Protein AF-A0A9D6WSG0-F1 (afdb_monomer_lite)

Secondary structure (DSSP, 8-state):
----PPPHHHHHHHHHHTSPTT-EEEHHHHHHHH-SSHHHHHHHHHHHHHHEET----TT---SEEEEEEEEEEEETTEEEEEEEEES---HHHHHHHHHHHHHHHHHHHHHHHHH-HHHIIIIIHHHHHHTTTTHHHHHHHHHHHTTT--HHHHHHHHHHHHTTPPPPPPPPEEEEESS-HHHHHHHHHHHHHHTT--TTSHHHHHHHHHHHHH-HHHH-GGGEEEEEHHHHHHHHHHHHHHH--

pLDDT: mean 76.18, std 12.01, range [30.48, 94.31]

Foldseek 3Di:
DDDDDDFLLVQLVVVLVPDAAFDKDFLVNSCVRRNPDPVSSVRNVVSLPLLAFQDQPDPVDDQRIWTFRWFWDDQDVVDTDTGGHTARDDHLVLLLCLLVCPVVLVVLLVVVCVVPNNVCCVVCVVVLLVVLCVLQVVLLVVSCVSVVQFARSLVSSQVVCVVVVHDRDDTDGKDWAASRDLSSQLSVLLSVLVVVVHDPPDPVSVVSSSVSLVPDCSNHHSSRIHIHDPVVSVSSSVSSNVSSVD

Sequence (246 aa):
MLSKSTPVSQKVREFLKQKPPMTVVKLDDLYRIVATSERERHAARAALYHQAAGNPVSERNNPSVYYAIRLTLKYSDNKAEDIYLSLPGIPRDRILQDIALTGTVDNIITQLKQKYGAEVIEYWGNVAQYRTVDQARKGMNVAKNRDRGICQLCNVTNGLRKNDGLHRIKPNPVQASHIVSRRATFWTVLDLVEKAGHSIFLNEGVILIKQKLKDDPFHSDEQFIITLCSEHNSLLIQSLRESAAL

Structure (mmCIF, N/CA/C/O backbone):
data_AF-A0A9D6WSG0-F1
#
_entry.id   AF-A0A9D6WSG0-F1
#
loop_
_atom_site.group_PDB
_atom_site.id
_atom_site.type_symbol
_atom_site.label_atom_id
_atom_site.label_alt_id
_atom_site.label_comp_id
_atom_site.label_asym_id
_atom_site.label_entity_id
_atom_site.label_seq_id
_atom_site.pdbx_PDB_ins_code
_atom_site.Cartn_x
_atom_site.Cartn_y
_atom_site.Cartn_z
_atom_site.occupancy
_atom_site.B_iso_or_equiv
_atom_site.auth_seq_id
_atom_site.auth_comp_id
_atom_site.auth_asym_id
_atom_site.auth_atom_id
_atom_site.pdbx_PDB_model_num
ATOM 1 N N . MET A 1 1 ? 18.783 -6.101 -42.843 1.00 34.16 1 MET A N 1
ATOM 2 C CA . MET A 1 1 ? 19.003 -5.725 -41.429 1.00 34.16 1 MET A CA 1
ATOM 3 C C . MET A 1 1 ? 17.809 -6.218 -40.627 1.00 34.16 1 MET A C 1
ATOM 5 O O . MET A 1 1 ? 16.700 -5.784 -40.903 1.00 34.16 1 MET A O 1
ATOM 9 N N . LEU A 1 2 ? 18.012 -7.193 -39.739 1.00 30.48 2 LEU A N 1
ATOM 10 C CA . LEU A 1 2 ? 16.946 -7.793 -38.926 1.00 30.48 2 LEU A CA 1
ATOM 11 C C . LEU A 1 2 ? 16.364 -6.736 -37.977 1.00 30.48 2 LEU A C 1
ATOM 13 O O . LEU A 1 2 ? 17.123 -6.083 -37.256 1.00 30.48 2 LEU A O 1
ATOM 17 N N . SER A 1 3 ? 15.040 -6.552 -37.992 1.00 38.72 3 SER A N 1
ATOM 18 C CA . SER A 1 3 ? 14.359 -5.682 -37.034 1.00 38.72 3 SER A CA 1
ATOM 19 C C . SER A 1 3 ? 14.650 -6.202 -35.626 1.00 38.72 3 SER A C 1
ATOM 21 O O . SER A 1 3 ? 14.415 -7.369 -35.308 1.00 38.72 3 SER A O 1
ATOM 23 N N . LYS A 1 4 ? 15.249 -5.363 -34.776 1.00 50.69 4 LYS A N 1
ATOM 24 C CA . LYS A 1 4 ? 15.448 -5.719 -33.371 1.00 50.69 4 LYS A CA 1
ATOM 25 C C . LYS A 1 4 ? 14.065 -5.803 -32.740 1.00 50.69 4 LYS A C 1
ATOM 27 O O . LYS A 1 4 ? 13.430 -4.777 -32.520 1.00 50.69 4 LYS A O 1
ATOM 32 N N . SER A 1 5 ? 13.596 -7.021 -32.489 1.00 72.12 5 SER A N 1
ATOM 33 C CA . SER A 1 5 ? 12.373 -7.260 -31.731 1.00 72.12 5 SER A CA 1
ATOM 34 C C . SER A 1 5 ? 12.435 -6.474 -30.421 1.00 72.12 5 SER A C 1
ATOM 36 O O . SER A 1 5 ? 13.423 -6.591 -29.691 1.00 72.12 5 SER A O 1
ATOM 38 N N . THR A 1 6 ? 11.401 -5.684 -30.129 1.00 76.31 6 THR A N 1
ATOM 39 C CA . THR A 1 6 ? 11.283 -4.896 -28.896 1.00 76.31 6 THR A CA 1
ATOM 40 C C . THR A 1 6 ? 11.637 -5.752 -27.670 1.00 76.31 6 THR A C 1
ATOM 42 O O . THR A 1 6 ? 11.075 -6.844 -27.529 1.00 76.31 6 THR A O 1
ATOM 45 N N . PRO A 1 7 ? 12.549 -5.309 -26.782 1.00 85.44 7 PRO A N 1
ATOM 46 C CA . PRO A 1 7 ? 12.919 -6.069 -25.590 1.00 85.44 7 PRO A CA 1
ATOM 47 C C . PRO A 1 7 ? 11.699 -6.403 -24.725 1.00 85.44 7 PRO A C 1
ATOM 49 O O . PRO A 1 7 ? 10.814 -5.566 -24.550 1.00 85.44 7 PRO A O 1
ATOM 52 N N . VAL A 1 8 ? 11.671 -7.599 -24.123 1.00 81.94 8 VAL A N 1
ATOM 53 C CA . VAL A 1 8 ? 10.565 -8.031 -23.242 1.00 81.94 8 VAL A CA 1
ATOM 54 C C . VAL A 1 8 ? 10.299 -7.003 -22.138 1.00 81.94 8 VAL A C 1
ATOM 56 O O . VAL A 1 8 ? 9.148 -6.680 -21.873 1.00 81.94 8 VAL A O 1
ATOM 59 N N . SER A 1 9 ? 11.346 -6.412 -21.557 1.00 75.81 9 SER A N 1
ATOM 60 C CA . SER A 1 9 ? 11.218 -5.367 -20.535 1.00 75.81 9 SER A CA 1
ATOM 61 C C . SER A 1 9 ? 10.477 -4.118 -21.014 1.00 75.81 9 SER A C 1
ATOM 63 O O . SER A 1 9 ? 9.679 -3.556 -20.265 1.00 75.81 9 SER A O 1
ATOM 65 N N . GLN A 1 10 ? 10.699 -3.707 -22.263 1.00 79.88 10 GLN A N 1
ATOM 66 C CA . GLN A 1 10 ? 9.992 -2.587 -22.870 1.00 79.88 10 GLN A CA 1
ATOM 67 C C . GLN A 1 10 ? 8.525 -2.947 -23.136 1.00 79.88 10 GLN A C 1
ATOM 69 O O . GLN A 1 10 ? 7.649 -2.156 -22.797 1.00 79.88 10 GLN A O 1
ATOM 74 N N . LYS A 1 11 ? 8.242 -4.166 -23.617 1.00 82.94 11 LYS A N 1
ATOM 75 C CA . LYS A 1 11 ? 6.861 -4.650 -23.795 1.00 82.94 11 LYS A CA 1
ATOM 76 C C . LYS A 1 11 ? 6.087 -4.685 -22.471 1.00 82.94 11 LYS A C 1
ATOM 78 O O . LYS A 1 11 ? 4.945 -4.241 -22.420 1.00 82.94 11 LYS A O 1
ATOM 83 N N . VAL A 1 12 ? 6.711 -5.168 -21.387 1.00 79.12 12 VAL A N 1
ATOM 84 C CA . VAL A 1 12 ? 6.110 -5.154 -20.038 1.00 79.12 12 VAL A CA 1
ATOM 85 C C . VAL A 1 12 ? 5.794 -3.722 -19.607 1.00 79.12 12 VAL A C 1
ATOM 87 O O . VAL A 1 12 ? 4.696 -3.451 -19.131 1.00 79.12 12 VAL A O 1
ATOM 90 N N . ARG A 1 13 ? 6.730 -2.789 -19.802 1.00 76.06 13 ARG A N 1
ATOM 91 C CA . ARG A 1 13 ? 6.540 -1.378 -19.444 1.00 76.06 13 ARG A CA 1
ATOM 92 C C . ARG A 1 13 ? 5.397 -0.729 -20.225 1.00 76.06 13 ARG A C 1
ATOM 94 O O . ARG A 1 13 ? 4.570 -0.047 -19.631 1.00 76.06 13 ARG A O 1
ATOM 101 N N . GLU A 1 14 ? 5.351 -0.926 -21.538 1.00 82.31 14 GLU A N 1
ATOM 102 C CA . GLU A 1 14 ? 4.294 -0.392 -22.405 1.00 82.31 14 GLU A CA 1
ATOM 103 C C . GLU A 1 14 ? 2.923 -0.952 -22.020 1.00 82.31 14 GLU A C 1
ATOM 105 O O . GLU A 1 14 ? 1.966 -0.190 -21.891 1.00 82.31 14 GLU A O 1
ATOM 110 N N . PHE A 1 15 ? 2.847 -2.253 -21.734 1.00 82.88 15 PHE A N 1
ATOM 111 C CA . PHE A 1 15 ? 1.633 -2.890 -21.236 1.00 82.88 15 PHE A CA 1
ATOM 112 C C . PHE A 1 15 ? 1.143 -2.258 -19.925 1.00 82.88 15 PHE A C 1
ATOM 114 O O . PHE A 1 15 ? -0.032 -1.909 -19.817 1.00 82.88 15 PHE A O 1
ATOM 121 N N . LEU A 1 16 ? 2.030 -2.055 -18.944 1.00 76.69 16 LEU A N 1
ATOM 122 C CA . LEU A 1 16 ? 1.665 -1.433 -17.666 1.00 76.69 16 LEU A CA 1
ATOM 123 C C . LEU A 1 16 ? 1.245 0.038 -17.831 1.00 76.69 16 LEU A C 1
ATOM 125 O O . LEU A 1 16 ? 0.343 0.495 -17.131 1.00 76.69 16 LEU A O 1
ATOM 129 N N . LYS A 1 17 ? 1.843 0.779 -18.775 1.00 77.19 17 LYS A N 1
ATOM 130 C CA . LYS A 1 17 ? 1.480 2.179 -19.082 1.00 77.19 17 LYS A CA 1
ATOM 131 C C . LYS A 1 17 ? 0.072 2.342 -19.631 1.00 77.19 17 LYS A C 1
ATOM 133 O O . LYS A 1 17 ? -0.538 3.383 -19.411 1.00 77.19 17 LYS A O 1
ATOM 138 N N . GLN A 1 18 ? -0.435 1.330 -20.325 1.00 79.94 18 GLN A N 1
ATOM 139 C CA . GLN A 1 18 ? -1.788 1.334 -20.878 1.00 79.94 18 GLN A CA 1
ATOM 140 C C . GLN A 1 18 ? -2.858 0.962 -19.846 1.00 79.94 18 GLN A C 1
ATOM 142 O O . GLN A 1 18 ? -4.047 1.137 -20.109 1.00 79.94 18 GLN A O 1
ATOM 147 N N . LYS A 1 19 ? -2.471 0.421 -18.685 1.00 75.25 19 LYS A N 1
ATOM 148 C CA . LYS A 1 19 ? -3.429 0.049 -17.645 1.00 75.25 19 LYS A CA 1
ATOM 149 C C . LYS A 1 19 ? -3.804 1.262 -16.791 1.00 75.25 19 LYS A C 1
ATOM 151 O O . LYS A 1 19 ? -2.918 2.036 -16.417 1.00 75.25 19 LYS A O 1
ATOM 156 N N . PRO A 1 20 ? -5.092 1.408 -16.429 1.00 71.44 20 PRO A N 1
ATOM 157 C CA . PRO A 1 20 ? -5.492 2.373 -15.417 1.00 71.44 20 PRO A CA 1
ATOM 158 C C . PRO A 1 20 ? -4.715 2.152 -14.108 1.00 71.44 20 PRO A C 1
ATOM 160 O O . PRO A 1 20 ? -4.376 1.004 -13.784 1.00 71.44 20 PRO A O 1
ATOM 163 N N . PRO A 1 21 ? -4.451 3.208 -13.323 1.00 68.75 21 PRO A N 1
ATOM 164 C CA . PRO A 1 21 ? -3.857 3.061 -12.000 1.00 68.75 21 PRO A CA 1
ATOM 165 C C . PRO A 1 21 ? -4.638 2.074 -11.119 1.00 68.75 21 PRO A C 1
ATOM 167 O O . PRO A 1 21 ? -5.857 1.956 -11.232 1.00 68.75 21 PRO A O 1
ATOM 170 N N . MET A 1 22 ? -3.936 1.351 -10.238 1.00 66.00 22 MET A N 1
ATOM 171 C CA . MET A 1 22 ? -4.524 0.348 -9.327 1.00 66.00 22 MET A CA 1
ATOM 172 C C . MET A 1 22 ? -5.191 -0.851 -10.028 1.00 66.00 22 MET A C 1
ATOM 174 O O . MET A 1 22 ? -5.893 -1.631 -9.384 1.00 66.00 22 MET A O 1
ATOM 178 N N . THR A 1 23 ? -4.958 -1.040 -11.331 1.00 69.12 23 THR A N 1
ATOM 179 C CA . THR A 1 23 ? -5.439 -2.224 -12.051 1.00 69.12 23 THR A CA 1
ATOM 180 C C . THR A 1 23 ? -4.685 -3.472 -11.604 1.00 69.12 23 THR A C 1
ATOM 182 O O . THR A 1 23 ? -3.454 -3.481 -11.502 1.00 69.12 23 THR A O 1
ATOM 185 N N . VAL A 1 24 ? -5.444 -4.544 -11.381 1.00 67.56 24 VAL A N 1
ATOM 186 C CA . VAL A 1 24 ? -4.915 -5.890 -11.159 1.00 67.56 24 VAL A CA 1
ATOM 187 C C . VAL A 1 24 ? -4.293 -6.396 -12.455 1.00 67.56 24 VAL A C 1
ATOM 189 O O . VAL A 1 24 ? -4.967 -6.457 -13.482 1.00 67.56 24 VAL A O 1
ATOM 192 N N . VAL A 1 25 ? -3.037 -6.813 -12.411 1.00 70.38 25 VAL A N 1
ATOM 193 C CA . VAL A 1 25 ? -2.340 -7.470 -13.516 1.00 70.38 25 VAL A CA 1
ATOM 194 C C . VAL A 1 25 ? -1.974 -8.886 -13.089 1.00 70.38 25 VAL A C 1
ATOM 196 O O . VAL A 1 25 ? -1.164 -9.091 -12.184 1.00 70.38 25 VAL A O 1
ATOM 199 N N . LYS A 1 26 ? -2.541 -9.901 -13.743 1.00 72.94 26 LYS A N 1
ATOM 200 C CA . LYS A 1 26 ? -2.106 -11.286 -13.524 1.00 72.94 26 LYS A CA 1
ATOM 201 C C . LYS A 1 26 ? -0.885 -11.585 -14.389 1.00 72.94 26 LYS A C 1
ATOM 203 O O . LYS A 1 26 ? -0.753 -11.044 -15.488 1.00 72.94 26 LYS A O 1
ATOM 208 N N . LEU A 1 27 ? -0.006 -12.480 -13.930 1.00 72.88 27 LEU A N 1
ATOM 209 C CA . LEU A 1 27 ? 1.115 -12.939 -14.769 1.00 72.88 27 LEU A CA 1
ATOM 210 C C . LEU A 1 27 ? 0.630 -13.550 -16.076 1.00 72.88 27 LEU A C 1
ATOM 212 O O . LEU A 1 27 ? 1.259 -13.337 -17.105 1.00 72.88 27 LEU A O 1
ATOM 216 N N . ASP A 1 28 ? -0.505 -14.244 -16.049 1.00 75.69 28 ASP A N 1
ATOM 217 C CA . ASP A 1 28 ? -1.100 -14.822 -17.251 1.00 75.69 28 ASP A CA 1
ATOM 218 C C . ASP A 1 28 ? -1.487 -13.750 -18.276 1.00 75.69 28 ASP A C 1
ATOM 220 O O . ASP A 1 28 ? -1.272 -13.947 -19.472 1.00 75.69 28 ASP A O 1
ATOM 224 N N . ASP A 1 29 ? -1.992 -12.595 -17.826 1.00 77.88 29 ASP A N 1
ATOM 225 C CA . ASP A 1 29 ? -2.318 -11.469 -18.710 1.00 77.88 29 ASP A CA 1
ATOM 226 C C . ASP A 1 29 ? -1.050 -10.910 -19.360 1.00 77.88 29 ASP A C 1
ATOM 228 O O . ASP A 1 29 ? -1.036 -10.614 -20.555 1.00 77.88 29 ASP A O 1
ATOM 232 N N . LEU A 1 30 ? 0.036 -10.819 -18.586 1.00 77.00 30 LEU A N 1
ATOM 233 C CA . LEU A 1 30 ? 1.335 -10.388 -19.085 1.00 77.00 30 LEU A CA 1
ATOM 234 C C . LEU A 1 30 ? 1.896 -11.399 -20.093 1.00 77.00 30 LEU A C 1
ATOM 236 O O . LEU A 1 30 ? 2.276 -11.022 -21.200 1.00 77.00 30 LEU A O 1
ATOM 240 N N . TYR A 1 31 ? 1.922 -12.686 -19.741 1.00 82.94 31 TYR A N 1
ATOM 241 C CA . TYR A 1 31 ? 2.476 -13.751 -20.575 1.00 82.94 31 TYR A CA 1
ATOM 242 C C . TYR A 1 31 ? 1.770 -13.856 -21.922 1.00 82.94 31 TYR A C 1
ATOM 244 O O . TYR A 1 31 ? 2.452 -13.998 -22.932 1.00 82.94 31 TYR A O 1
ATOM 252 N N . ARG A 1 32 ? 0.442 -13.695 -21.960 1.00 81.88 32 ARG A N 1
ATOM 253 C CA . ARG A 1 32 ? -0.336 -13.670 -23.212 1.00 81.88 32 ARG A CA 1
ATOM 254 C C . ARG A 1 32 ? 0.120 -12.586 -24.192 1.00 81.88 32 ARG A C 1
ATOM 256 O O . ARG A 1 32 ? -0.106 -12.732 -25.386 1.00 81.88 32 ARG A O 1
ATOM 263 N N . ILE A 1 33 ? 0.741 -11.516 -23.700 1.00 75.56 33 ILE A N 1
ATOM 264 C CA . ILE A 1 33 ? 1.105 -10.338 -24.496 1.00 75.56 33 ILE A CA 1
ATOM 265 C C . ILE A 1 33 ? 2.591 -10.333 -24.843 1.00 75.56 33 ILE A C 1
ATOM 267 O O . ILE A 1 33 ? 2.970 -9.974 -25.957 1.00 75.56 33 ILE A O 1
ATOM 271 N N . VAL A 1 34 ? 3.452 -10.705 -23.893 1.00 75.94 34 VAL A N 1
ATOM 272 C CA . VAL A 1 34 ? 4.900 -10.505 -24.040 1.00 75.94 34 VAL A CA 1
ATOM 273 C C . VAL A 1 34 ? 5.696 -11.792 -24.227 1.00 75.94 34 VAL A C 1
ATOM 275 O O . VAL A 1 34 ? 6.880 -11.689 -24.545 1.00 75.94 34 VAL A O 1
ATOM 278 N N . ALA A 1 35 ? 5.093 -12.970 -24.014 1.00 75.94 35 ALA A N 1
ATOM 279 C CA . ALA A 1 35 ? 5.829 -14.226 -23.945 1.00 75.94 35 ALA A CA 1
ATOM 280 C C . ALA A 1 35 ? 5.201 -15.364 -24.762 1.00 75.94 35 ALA A C 1
ATOM 282 O O . ALA A 1 35 ? 4.186 -15.953 -24.398 1.00 75.94 35 ALA A O 1
ATOM 283 N N . THR A 1 36 ? 5.899 -15.744 -25.826 1.00 77.94 36 THR A N 1
ATOM 284 C CA . THR A 1 36 ? 5.607 -16.913 -26.669 1.00 77.94 36 THR A CA 1
ATOM 285 C C . THR A 1 36 ? 6.445 -18.139 -26.291 1.00 77.94 36 THR A C 1
ATOM 287 O O . THR A 1 36 ? 6.175 -19.242 -26.755 1.00 77.94 36 THR A O 1
ATOM 290 N N . SER A 1 37 ? 7.440 -17.965 -25.413 1.00 84.06 37 SER A N 1
ATOM 291 C CA . SER A 1 37 ? 8.342 -19.022 -24.940 1.00 84.06 37 SER A CA 1
ATOM 292 C C . SER A 1 37 ? 8.592 -18.956 -23.429 1.00 84.06 37 SER A C 1
ATOM 294 O O . SER A 1 37 ? 8.442 -17.903 -22.806 1.00 84.06 37 SER A O 1
ATOM 296 N N . GLU A 1 38 ? 9.051 -20.066 -22.843 1.00 83.06 38 GLU A N 1
ATOM 297 C CA . GLU A 1 38 ? 9.460 -20.168 -21.429 1.00 83.06 38 GLU A CA 1
ATOM 298 C C . GLU A 1 38 ? 10.496 -19.090 -21.050 1.00 83.06 38 GLU A C 1
ATOM 300 O O . GLU A 1 38 ? 10.390 -18.410 -20.028 1.00 83.06 38 GLU A O 1
ATOM 305 N N . ARG A 1 39 ? 11.471 -18.856 -21.940 1.00 83.19 39 ARG A N 1
ATOM 306 C CA . ARG A 1 39 ? 12.516 -17.839 -21.766 1.00 83.19 39 ARG A CA 1
ATOM 307 C C . ARG A 1 39 ? 11.934 -16.428 -21.686 1.00 83.19 39 ARG A C 1
ATOM 309 O O . ARG A 1 39 ? 12.360 -15.636 -20.846 1.00 83.19 39 ARG A O 1
ATOM 316 N N . GLU A 1 40 ? 10.964 -16.106 -22.540 1.00 83.38 40 GLU A N 1
ATOM 317 C CA . GLU A 1 40 ? 10.283 -14.810 -22.496 1.00 83.38 40 GLU A CA 1
ATOM 318 C C . GLU A 1 40 ? 9.394 -14.675 -21.258 1.00 83.38 40 GLU A C 1
ATOM 320 O O . GLU A 1 40 ? 9.338 -13.588 -20.694 1.00 83.38 40 GLU A O 1
ATOM 325 N N . ARG A 1 41 ? 8.768 -15.757 -20.770 1.00 82.94 41 ARG A N 1
ATOM 326 C CA . ARG A 1 41 ? 8.010 -15.739 -19.504 1.00 82.94 41 ARG A CA 1
ATOM 327 C C . ARG A 1 41 ? 8.919 -15.398 -18.326 1.00 82.94 41 ARG A C 1
ATOM 329 O O . ARG A 1 41 ? 8.592 -14.518 -17.530 1.00 82.94 41 ARG A O 1
ATOM 336 N N . HIS A 1 42 ? 10.100 -16.012 -18.250 1.00 78.12 42 HIS A N 1
ATOM 337 C CA . HIS A 1 42 ? 11.096 -15.668 -17.233 1.00 78.12 42 HIS A CA 1
ATOM 338 C C . HIS A 1 42 ? 11.566 -14.213 -17.346 1.00 78.12 42 HIS A C 1
ATOM 340 O O . HIS A 1 42 ? 11.642 -13.522 -16.329 1.00 78.12 42 HIS A O 1
ATOM 346 N N . ALA A 1 43 ? 11.832 -13.730 -18.563 1.00 78.06 43 ALA A N 1
ATOM 347 C CA . ALA A 1 43 ? 12.236 -12.346 -18.802 1.00 78.06 43 ALA A CA 1
ATOM 348 C C . ALA A 1 43 ? 11.122 -11.339 -18.469 1.00 78.06 43 ALA A C 1
ATOM 350 O O . ALA A 1 43 ? 11.400 -10.289 -17.897 1.00 78.06 43 ALA A O 1
ATOM 351 N N . ALA A 1 44 ? 9.865 -11.663 -18.776 1.00 78.12 44 ALA A N 1
ATOM 352 C CA . ALA A 1 44 ? 8.691 -10.851 -18.471 1.00 78.12 44 ALA A CA 1
ATOM 353 C C . ALA A 1 44 ? 8.483 -10.727 -16.969 1.00 78.12 44 ALA A C 1
ATOM 355 O O . ALA A 1 44 ? 8.291 -9.632 -16.450 1.00 78.12 44 ALA A O 1
ATOM 356 N N . ARG A 1 45 ? 8.608 -11.850 -16.265 1.00 75.94 45 ARG A N 1
ATOM 357 C CA . ARG A 1 45 ? 8.555 -11.906 -14.812 1.00 75.94 45 ARG A CA 1
ATOM 358 C C . ARG A 1 45 ? 9.691 -11.096 -14.183 1.00 75.94 45 ARG A C 1
ATOM 360 O O . ARG A 1 45 ? 9.434 -10.271 -13.316 1.00 75.94 45 ARG A O 1
ATOM 367 N N . ALA A 1 46 ? 10.930 -11.267 -14.646 1.00 72.25 46 ALA A N 1
ATOM 368 C CA . ALA A 1 46 ? 12.069 -10.478 -14.173 1.00 72.25 46 ALA A CA 1
ATOM 369 C C . ALA A 1 46 ? 11.884 -8.974 -14.445 1.00 72.25 46 ALA A C 1
ATOM 371 O O . ALA A 1 46 ? 12.156 -8.151 -13.576 1.00 72.25 46 ALA A O 1
ATOM 372 N N . ALA A 1 47 ? 11.376 -8.608 -15.624 1.00 74.31 47 ALA A N 1
ATOM 373 C CA . ALA A 1 47 ? 11.065 -7.226 -15.965 1.00 74.31 47 ALA A CA 1
ATOM 374 C C . ALA A 1 47 ? 9.961 -6.647 -15.075 1.00 74.31 47 ALA A C 1
ATOM 376 O O . ALA A 1 47 ? 10.116 -5.537 -14.578 1.00 74.31 47 ALA A O 1
ATOM 377 N N . LEU A 1 48 ? 8.888 -7.402 -14.826 1.00 72.25 48 LEU A N 1
ATOM 378 C CA . LEU A 1 48 ? 7.825 -7.016 -13.903 1.00 72.25 48 LEU A CA 1
ATOM 379 C C . LEU A 1 48 ? 8.391 -6.793 -12.497 1.00 72.25 48 LEU A C 1
ATOM 381 O O . LEU A 1 48 ? 8.135 -5.755 -11.906 1.00 72.25 48 LEU A O 1
ATOM 385 N N . TYR A 1 49 ? 9.240 -7.695 -12.001 1.00 67.38 49 TYR A N 1
ATOM 386 C CA . TYR A 1 49 ? 9.911 -7.539 -10.708 1.00 67.38 49 TYR A CA 1
ATOM 387 C C . TYR A 1 49 ? 10.853 -6.331 -10.647 1.00 67.38 49 TYR A C 1
ATOM 389 O O . TYR A 1 49 ? 10.932 -5.672 -9.616 1.00 67.38 49 TYR A O 1
ATOM 397 N N . HIS A 1 50 ? 11.546 -6.005 -11.738 1.00 64.81 50 HIS A N 1
ATOM 398 C CA . HIS A 1 50 ? 12.374 -4.800 -11.815 1.00 64.81 50 HIS A CA 1
ATOM 399 C C . HIS A 1 50 ? 11.554 -3.508 -11.849 1.00 64.81 50 HIS A C 1
ATOM 401 O O . HIS A 1 50 ? 11.995 -2.493 -11.317 1.00 64.81 50 HIS A O 1
ATOM 407 N N . GLN A 1 51 ? 10.396 -3.528 -12.510 1.00 63.31 51 GLN A N 1
ATOM 408 C CA . GLN A 1 51 ? 9.501 -2.375 -12.613 1.00 63.31 51 GLN A CA 1
ATOM 409 C C . GLN A 1 51 ? 8.622 -2.203 -11.369 1.00 63.31 51 GLN A C 1
ATOM 411 O O . GLN A 1 51 ? 8.092 -1.113 -11.164 1.00 63.31 51 GLN A O 1
ATOM 416 N N . ALA A 1 52 ? 8.475 -3.258 -10.561 1.00 59.62 52 ALA A N 1
ATOM 417 C CA . ALA A 1 52 ? 7.557 -3.312 -9.442 1.00 59.62 52 ALA A CA 1
ATOM 418 C C . ALA A 1 52 ? 8.289 -3.415 -8.093 1.00 59.62 52 ALA A C 1
ATOM 420 O O . ALA A 1 52 ? 8.698 -4.497 -7.669 1.00 59.62 52 ALA A O 1
ATOM 421 N N . ALA A 1 53 ? 8.475 -2.283 -7.409 1.00 58.22 53 ALA A N 1
ATOM 422 C CA . ALA A 1 53 ? 9.220 -2.263 -6.146 1.00 58.22 53 ALA A CA 1
ATOM 423 C C . ALA A 1 53 ? 8.443 -2.985 -5.022 1.00 58.22 53 ALA A C 1
ATOM 425 O O . ALA A 1 53 ? 7.217 -2.889 -4.968 1.00 58.22 53 ALA A O 1
ATOM 426 N N . GLY A 1 54 ? 9.151 -3.684 -4.121 1.00 52.31 54 GLY A N 1
ATOM 427 C CA . GLY A 1 54 ? 8.567 -4.321 -2.926 1.00 52.31 54 GLY A CA 1
ATOM 428 C C . GLY A 1 54 ? 8.353 -5.841 -2.973 1.00 52.31 54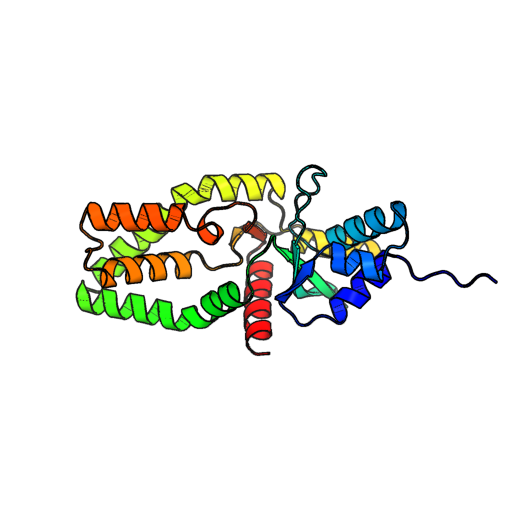 GLY A C 1
ATOM 429 O O . GLY A 1 54 ? 7.967 -6.415 -1.958 1.00 52.31 54 GLY A O 1
ATOM 430 N N . ASN A 1 55 ? 8.643 -6.522 -4.087 1.00 52.34 55 ASN A N 1
ATOM 431 C CA . ASN A 1 55 ? 8.557 -7.986 -4.126 1.00 52.34 55 ASN A CA 1
ATOM 432 C C . ASN A 1 55 ? 9.802 -8.666 -3.527 1.00 52.34 55 ASN A C 1
ATOM 434 O O . ASN A 1 55 ? 10.925 -8.324 -3.912 1.00 52.34 55 ASN A O 1
ATOM 438 N N . PRO A 1 56 ? 9.643 -9.693 -2.666 1.00 43.53 56 PRO A N 1
ATOM 439 C CA . PRO A 1 56 ? 10.737 -10.604 -2.369 1.00 43.53 56 PRO A CA 1
ATOM 440 C C . PRO A 1 56 ? 11.145 -11.319 -3.658 1.00 43.53 56 PRO A C 1
ATOM 442 O O . PRO A 1 56 ? 10.361 -12.049 -4.255 1.00 43.53 56 PRO A O 1
ATOM 445 N N . VAL A 1 57 ? 12.399 -11.143 -4.065 1.00 38.84 57 VAL A N 1
ATOM 446 C CA . VAL A 1 57 ? 13.019 -11.836 -5.206 1.00 38.84 57 VAL A CA 1
ATOM 447 C C . VAL A 1 57 ? 13.346 -13.295 -4.841 1.00 38.84 57 VAL A C 1
ATOM 449 O O . VAL A 1 57 ? 14.445 -13.776 -5.101 1.00 38.84 57 VAL A O 1
ATOM 452 N N . SER A 1 58 ? 12.439 -14.007 -4.164 1.00 41.09 58 SER A N 1
ATOM 453 C CA . SER A 1 58 ? 12.599 -15.444 -3.946 1.00 41.09 58 SER A CA 1
ATOM 454 C C . SER A 1 58 ? 11.741 -16.194 -4.960 1.00 41.09 58 SER A C 1
ATOM 456 O O . SER A 1 58 ? 10.529 -16.026 -5.018 1.00 41.09 58 SER A O 1
ATOM 458 N N . GLU A 1 59 ? 12.370 -17.065 -5.752 1.00 40.88 59 GLU A N 1
ATOM 459 C CA . GLU A 1 59 ? 11.698 -17.943 -6.729 1.00 40.88 59 GLU A CA 1
ATOM 460 C C . GLU A 1 59 ? 10.613 -18.842 -6.105 1.00 40.88 59 GLU A C 1
ATOM 462 O O . GLU A 1 59 ? 9.824 -19.457 -6.823 1.00 40.88 59 GLU A O 1
ATOM 467 N N . ARG A 1 60 ? 10.575 -18.926 -4.768 1.00 43.38 60 ARG A N 1
ATOM 468 C CA . ARG A 1 60 ? 9.630 -19.737 -3.995 1.00 43.38 60 ARG A CA 1
ATOM 469 C C . ARG A 1 60 ? 8.280 -19.054 -3.776 1.00 43.38 60 ARG A C 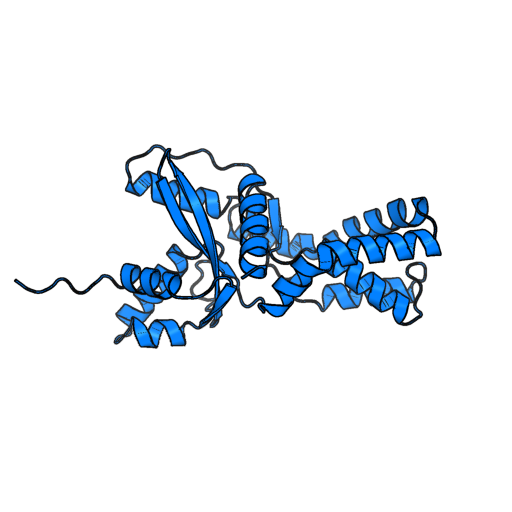1
ATOM 471 O O . ARG A 1 60 ? 7.285 -19.761 -3.688 1.00 43.38 60 ARG A O 1
ATOM 478 N N . ASN A 1 61 ? 8.227 -17.720 -3.740 1.00 48.84 61 ASN A N 1
ATOM 479 C CA . ASN A 1 61 ? 6.968 -16.977 -3.705 1.00 48.84 61 ASN A CA 1
ATOM 480 C C . ASN A 1 61 ? 6.678 -16.449 -5.111 1.00 48.84 61 ASN A C 1
ATOM 482 O O . ASN A 1 61 ? 7.170 -15.398 -5.508 1.00 48.84 61 ASN A O 1
ATOM 486 N N . ASN A 1 62 ? 5.888 -17.213 -5.868 1.00 55.97 62 ASN A N 1
ATOM 487 C CA . ASN A 1 62 ? 5.382 -16.834 -7.186 1.00 55.97 62 ASN A CA 1
ATOM 488 C C . ASN A 1 62 ? 3.939 -16.327 -7.039 1.00 55.97 62 ASN A C 1
ATOM 490 O O . ASN A 1 62 ? 3.012 -17.107 -7.273 1.00 55.97 62 ASN A O 1
ATOM 494 N N . PRO A 1 63 ? 3.703 -15.069 -6.616 1.00 54.97 63 PRO A N 1
ATOM 495 C CA . PRO A 1 63 ? 2.346 -14.552 -6.601 1.00 54.97 63 PRO A CA 1
ATOM 496 C C . PRO A 1 63 ? 1.804 -14.590 -8.033 1.00 54.97 63 PRO A C 1
ATOM 498 O O . PRO A 1 63 ? 2.494 -14.226 -8.975 1.00 54.97 63 PRO A O 1
ATOM 501 N N . SER A 1 64 ? 0.579 -15.071 -8.226 1.00 54.41 64 SER A N 1
ATOM 502 C CA . SER A 1 64 ? -0.068 -15.099 -9.547 1.00 54.41 64 SER A CA 1
ATOM 503 C C . SER A 1 64 ? -0.646 -13.735 -9.946 1.00 54.41 64 SER A C 1
ATOM 505 O O . SER A 1 64 ? -1.044 -13.530 -11.097 1.00 54.41 64 SER A O 1
ATOM 507 N N . VAL A 1 65 ? -0.676 -12.792 -8.997 1.00 52.66 65 VAL A N 1
ATOM 508 C CA . VAL A 1 65 ? -1.355 -11.501 -9.093 1.00 52.66 65 VAL A CA 1
ATOM 509 C C . VAL A 1 65 ? -0.418 -10.375 -8.659 1.00 52.66 65 VAL A C 1
ATOM 511 O O . VAL A 1 65 ? 0.165 -10.429 -7.579 1.00 52.66 65 VAL A O 1
ATOM 514 N N . TYR A 1 66 ? -0.322 -9.340 -9.490 1.00 57.31 66 TYR A N 1
ATOM 515 C CA . TYR A 1 66 ? 0.492 -8.149 -9.275 1.00 57.31 66 TYR A CA 1
ATOM 516 C C . TYR A 1 66 ? -0.391 -6.931 -9.478 1.00 57.31 66 TYR A C 1
ATOM 518 O O . TYR A 1 66 ? -1.096 -6.824 -10.474 1.00 57.31 66 TYR A O 1
ATOM 526 N N . TYR A 1 67 ? -0.365 -5.988 -8.553 1.00 57.75 67 TYR A N 1
ATOM 527 C CA . TYR A 1 67 ? -1.012 -4.697 -8.766 1.00 57.75 67 TYR A CA 1
ATOM 528 C C . TYR A 1 67 ? 0.040 -3.687 -9.157 1.00 57.75 67 TYR A C 1
ATOM 530 O O . TYR A 1 67 ? 1.181 -3.802 -8.733 1.00 57.75 67 TYR A O 1
ATOM 538 N N . ALA A 1 68 ? -0.331 -2.722 -9.984 1.00 57.69 68 ALA A N 1
ATOM 539 C CA . ALA A 1 68 ? 0.579 -1.700 -10.457 1.00 57.69 68 ALA A CA 1
ATOM 540 C C . ALA A 1 68 ? 0.026 -0.345 -9.993 1.00 57.69 68 ALA A C 1
ATOM 542 O O . ALA A 1 68 ? -0.717 0.319 -10.716 1.00 57.69 68 ALA A O 1
ATOM 543 N N . ILE A 1 69 ? 0.329 0.062 -8.751 1.00 64.44 69 ILE A N 1
ATOM 544 C CA . ILE A 1 69 ? 0.123 1.471 -8.382 1.00 64.44 69 ILE A CA 1
ATOM 545 C C . ILE A 1 69 ? 1.165 2.244 -9.173 1.00 64.44 69 ILE A C 1
ATOM 547 O O . ILE A 1 69 ? 2.358 2.109 -8.903 1.00 64.44 69 ILE A O 1
ATOM 551 N N . ARG A 1 70 ? 0.715 2.988 -10.183 1.00 74.06 70 ARG A N 1
ATOM 552 C CA . ARG A 1 70 ? 1.581 3.866 -10.960 1.00 74.06 70 AR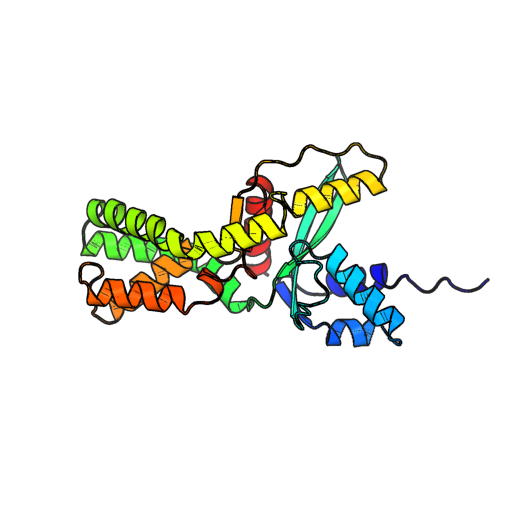G A CA 1
ATOM 553 C C . ARG A 1 70 ? 1.992 5.028 -10.068 1.00 74.06 70 ARG A C 1
ATOM 555 O O . ARG A 1 70 ? 1.127 5.727 -9.549 1.00 74.06 70 ARG A O 1
ATOM 562 N N . LEU A 1 71 ? 3.292 5.224 -9.900 1.00 76.44 71 LEU A N 1
ATOM 563 C CA . LEU A 1 71 ? 3.845 6.404 -9.244 1.00 76.44 71 LEU A CA 1
ATOM 564 C C . LEU A 1 71 ? 4.840 7.063 -10.177 1.00 76.44 71 LEU A C 1
ATOM 566 O O . LEU A 1 71 ? 5.612 6.390 -10.856 1.00 76.44 71 LEU A O 1
ATOM 570 N N . THR A 1 72 ? 4.864 8.385 -10.153 1.00 82.25 72 THR A N 1
ATOM 571 C CA . THR A 1 72 ? 5.866 9.158 -10.877 1.00 82.25 72 THR A CA 1
ATOM 572 C C . THR A 1 72 ? 7.029 9.442 -9.937 1.00 82.25 72 THR A C 1
ATOM 574 O O . THR A 1 72 ? 6.914 10.257 -9.021 1.00 82.25 72 THR A O 1
ATOM 577 N N . LEU A 1 73 ? 8.161 8.771 -10.149 1.00 83.00 73 LEU A N 1
ATOM 578 C CA . LEU A 1 73 ? 9.358 8.932 -9.329 1.00 83.00 73 LEU A CA 1
ATOM 579 C C . LEU A 1 73 ? 10.328 9.911 -9.990 1.00 83.00 73 LEU A C 1
ATOM 581 O O . LEU A 1 73 ? 10.898 9.624 -11.044 1.00 83.00 73 LEU A O 1
ATOM 585 N N . LYS A 1 74 ? 10.555 11.063 -9.355 1.00 85.31 74 LYS A N 1
ATOM 586 C CA . LYS A 1 74 ? 11.623 11.990 -9.755 1.00 85.31 74 LYS A CA 1
ATOM 587 C C . LYS A 1 74 ? 12.972 11.437 -9.297 1.00 85.31 74 LYS A C 1
ATOM 589 O O . LYS A 1 74 ? 13.130 11.099 -8.127 1.00 85.31 74 LYS A O 1
ATOM 594 N N . TYR A 1 75 ? 13.942 11.340 -10.205 1.00 84.38 75 TYR A N 1
ATOM 595 C CA . TYR A 1 75 ? 15.262 10.769 -9.894 1.00 84.38 75 TYR A CA 1
ATOM 596 C C . TYR A 1 75 ? 16.447 11.682 -10.243 1.00 84.38 75 TYR A C 1
ATOM 598 O O . TYR A 1 75 ? 17.565 11.435 -9.774 1.00 84.38 75 TYR A O 1
ATOM 606 N N . SER A 1 76 ? 16.218 12.761 -10.994 1.00 82.94 76 SER A N 1
ATOM 607 C CA . SER A 1 76 ? 17.142 13.889 -11.156 1.00 82.94 76 SER A CA 1
ATOM 608 C C . SER A 1 76 ? 16.374 15.173 -11.457 1.00 82.94 76 SER A C 1
ATOM 610 O O . SER A 1 76 ? 15.176 15.131 -11.750 1.00 82.94 76 SER A O 1
ATOM 612 N N . ASP A 1 77 ? 17.081 16.303 -11.462 1.00 79.94 77 ASP A N 1
ATOM 613 C CA . ASP A 1 77 ? 16.534 17.559 -11.967 1.00 79.94 77 ASP A CA 1
ATOM 614 C C . ASP A 1 77 ? 16.034 17.329 -13.399 1.00 79.94 77 ASP A C 1
ATOM 616 O O . ASP A 1 77 ? 16.756 16.805 -14.252 1.00 79.94 77 ASP A O 1
ATOM 620 N N . ASN A 1 78 ? 14.755 17.630 -13.624 1.00 77.94 78 ASN A N 1
ATOM 621 C CA . ASN A 1 78 ? 14.034 17.456 -14.889 1.00 77.94 78 ASN A CA 1
ATOM 622 C C . ASN A 1 78 ? 13.834 16.013 -15.392 1.00 77.94 78 ASN A C 1
ATOM 624 O O . ASN A 1 78 ? 13.387 15.842 -16.526 1.00 77.94 78 ASN A O 1
ATOM 628 N N . LYS A 1 79 ? 14.096 14.973 -14.584 1.00 83.06 79 LYS A N 1
ATOM 629 C CA . LYS A 1 79 ? 13.785 13.584 -14.969 1.00 83.06 79 LYS A CA 1
ATOM 630 C C . LYS A 1 79 ? 12.884 12.879 -13.964 1.00 83.06 79 LYS A C 1
ATOM 632 O O . LYS A 1 79 ? 13.185 12.778 -12.771 1.00 83.06 79 LYS A O 1
ATOM 637 N N . ALA A 1 80 ? 11.788 12.350 -14.494 1.00 84.81 80 ALA A N 1
ATOM 638 C CA . ALA A 1 80 ? 10.827 11.528 -13.787 1.00 84.81 80 ALA A CA 1
ATOM 639 C C . ALA A 1 80 ? 10.558 10.249 -14.580 1.00 84.81 80 ALA A C 1
ATOM 641 O O . ALA A 1 80 ? 10.560 10.268 -15.811 1.00 84.81 80 ALA A O 1
ATOM 642 N N . GLU A 1 81 ? 10.309 9.151 -13.877 1.00 82.94 81 GLU A N 1
ATOM 643 C CA . GLU A 1 81 ? 9.941 7.881 -14.491 1.00 82.94 81 GLU A CA 1
ATOM 644 C C . GLU A 1 81 ? 8.710 7.296 -13.806 1.00 82.94 81 GLU A C 1
ATOM 646 O O . GLU A 1 81 ? 8.587 7.329 -12.580 1.00 82.94 81 GLU A O 1
ATOM 651 N N . ASP A 1 82 ? 7.797 6.765 -14.619 1.00 79.06 82 ASP A N 1
ATOM 652 C CA . ASP A 1 82 ? 6.686 5.964 -14.125 1.00 79.06 82 ASP A CA 1
ATOM 653 C C . ASP A 1 82 ? 7.234 4.645 -13.589 1.00 79.06 82 ASP A C 1
ATOM 655 O O . ASP A 1 82 ? 7.781 3.828 -14.335 1.00 79.06 82 ASP A O 1
ATOM 659 N N . ILE A 1 83 ? 7.054 4.439 -12.297 1.00 75.12 83 ILE A N 1
ATOM 660 C CA . ILE A 1 83 ? 7.326 3.185 -11.616 1.00 75.12 83 ILE A CA 1
ATOM 661 C C . ILE A 1 83 ? 6.003 2.559 -11.197 1.00 75.12 83 ILE A C 1
ATOM 663 O O . ILE A 1 83 ? 4.992 3.242 -11.025 1.00 75.12 83 ILE A O 1
ATOM 667 N N . TYR A 1 84 ? 6.017 1.253 -10.986 1.00 70.88 84 TYR A N 1
ATOM 668 C CA . TYR A 1 84 ? 4.868 0.551 -10.449 1.00 70.88 84 TYR A CA 1
ATOM 669 C C . TYR A 1 84 ? 5.252 -0.030 -9.088 1.00 70.88 84 TYR A C 1
ATOM 671 O O . TYR A 1 84 ? 6.401 -0.396 -8.856 1.00 70.88 84 TYR A O 1
ATOM 679 N N . LEU A 1 85 ? 4.330 -0.077 -8.134 1.00 66.19 85 LEU A N 1
ATOM 680 C CA . LEU A 1 85 ? 4.527 -0.844 -6.900 1.00 66.19 85 LEU A CA 1
ATOM 681 C C . LEU A 1 85 ? 3.777 -2.155 -7.016 1.00 66.19 85 LEU A C 1
ATOM 683 O O . LEU A 1 85 ? 2.556 -2.113 -7.142 1.00 66.19 85 LEU A O 1
ATOM 687 N N . SER A 1 86 ? 4.495 -3.284 -6.951 1.00 59.44 86 SER A N 1
ATOM 688 C CA . SER A 1 86 ? 3.853 -4.600 -6.924 1.00 59.44 86 SER A CA 1
ATOM 689 C C . SER A 1 86 ? 3.350 -4.880 -5.534 1.00 59.44 86 SER A C 1
ATOM 691 O O . SER A 1 86 ? 4.146 -5.071 -4.617 1.00 59.44 86 SER A O 1
ATOM 693 N N . LEU A 1 87 ? 2.036 -5.017 -5.424 1.00 58.97 87 LEU A N 1
ATOM 694 C CA . LEU A 1 87 ? 1.391 -5.480 -4.210 1.00 58.97 87 LEU A CA 1
ATOM 695 C C . LEU A 1 87 ? 0.709 -6.824 -4.454 1.00 58.97 87 LEU A C 1
ATOM 697 O O . LEU A 1 87 ? 0.116 -7.016 -5.521 1.00 58.97 87 LEU A O 1
ATOM 701 N N . PRO A 1 88 ? 0.751 -7.738 -3.476 1.00 56.09 88 PRO A N 1
ATOM 702 C CA . PRO A 1 88 ? 0.292 -9.115 -3.621 1.00 56.09 88 PRO A CA 1
ATOM 703 C C . PRO A 1 88 ? -1.225 -9.237 -3.469 1.00 56.09 88 PRO A C 1
ATOM 705 O O . PRO A 1 88 ? -1.706 -10.055 -2.695 1.00 56.09 88 PRO A O 1
ATOM 708 N N . GLY A 1 89 ? -2.012 -8.434 -4.187 1.00 56.69 89 GLY A N 1
ATOM 709 C CA . GLY A 1 89 ? -3.434 -8.756 -4.283 1.00 56.69 89 GLY A CA 1
ATOM 710 C C . GLY A 1 89 ? -4.450 -7.718 -3.844 1.00 56.69 89 GLY A C 1
ATOM 711 O O . GLY A 1 89 ? -5.626 -8.038 -3.974 1.00 56.69 89 GLY A O 1
ATOM 712 N N . ILE A 1 90 ? -4.066 -6.563 -3.277 1.00 63.72 90 ILE A N 1
ATOM 713 C CA . ILE A 1 90 ? -5.030 -5.704 -2.558 1.00 63.72 90 ILE A CA 1
ATOM 714 C C . ILE A 1 90 ? -6.154 -5.264 -3.510 1.00 63.72 90 ILE A C 1
ATOM 716 O O . ILE A 1 90 ? -5.873 -4.538 -4.466 1.00 63.72 90 ILE A O 1
ATOM 720 N N . PRO A 1 91 ? -7.416 -5.672 -3.269 1.00 66.56 91 PRO A N 1
ATOM 721 C CA . PRO A 1 91 ? -8.521 -5.299 -4.142 1.00 66.56 91 PRO A CA 1
ATOM 722 C C . PRO A 1 91 ? -8.660 -3.777 -4.224 1.00 66.56 91 PRO A C 1
ATOM 724 O O . PRO A 1 91 ? -8.571 -3.100 -3.197 1.00 66.56 91 PRO A O 1
ATOM 727 N N . ARG A 1 92 ? -8.940 -3.238 -5.421 1.00 70.50 92 ARG A N 1
ATOM 728 C CA . ARG A 1 92 ? -9.170 -1.793 -5.621 1.00 70.50 92 ARG A CA 1
ATOM 729 C C . ARG A 1 92 ? -10.197 -1.259 -4.624 1.00 70.50 92 ARG A C 1
ATOM 731 O O . ARG A 1 92 ? -9.944 -0.242 -3.994 1.00 70.50 92 ARG A O 1
ATOM 738 N N . ASP A 1 93 ? -11.284 -1.991 -4.399 1.00 71.81 93 ASP A N 1
ATOM 739 C CA . ASP A 1 93 ? -12.333 -1.593 -3.456 1.00 71.81 93 ASP A CA 1
ATOM 740 C C . ASP A 1 93 ? -11.825 -1.444 -2.020 1.00 71.81 93 ASP A C 1
ATOM 742 O O . ASP A 1 93 ? -12.313 -0.587 -1.294 1.00 71.81 93 ASP A O 1
ATOM 746 N N . ARG A 1 94 ? -10.812 -2.217 -1.602 1.00 72.44 94 ARG A N 1
ATOM 747 C CA . ARG A 1 94 ? -10.186 -2.052 -0.281 1.00 72.44 94 ARG A CA 1
ATOM 748 C C . ARG A 1 94 ? -9.352 -0.782 -0.193 1.00 72.44 94 ARG A C 1
ATOM 750 O O . ARG A 1 94 ? -9.397 -0.106 0.825 1.00 72.44 94 ARG A O 1
ATOM 757 N N . ILE A 1 95 ? -8.633 -0.442 -1.259 1.00 71.88 95 ILE A N 1
ATOM 758 C CA . ILE A 1 95 ? -7.866 0.806 -1.348 1.00 71.88 95 ILE A CA 1
ATOM 759 C C . ILE A 1 95 ? -8.816 2.010 -1.384 1.00 71.88 95 ILE A C 1
ATOM 761 O O . ILE A 1 95 ? -8.607 2.989 -0.674 1.00 71.88 95 ILE A O 1
ATOM 765 N N . LEU A 1 96 ? -9.892 1.924 -2.169 1.00 73.38 96 LEU A N 1
ATOM 766 C CA . LEU A 1 96 ? -10.923 2.958 -2.226 1.00 73.38 96 LEU A CA 1
ATOM 767 C C . LEU A 1 96 ? -11.627 3.125 -0.884 1.00 73.38 96 LEU A C 1
ATOM 769 O O . LEU A 1 96 ? -11.828 4.257 -0.456 1.00 73.38 96 LEU A O 1
ATOM 773 N N . GLN A 1 97 ? -11.961 2.019 -0.210 1.00 70.62 97 GLN A N 1
ATOM 774 C CA . GLN A 1 97 ? -12.468 2.049 1.158 1.00 70.62 97 GLN A CA 1
ATOM 775 C C . GLN A 1 97 ? -11.479 2.779 2.059 1.00 70.62 97 GLN A C 1
ATOM 777 O O . GLN A 1 97 ? -11.875 3.742 2.690 1.00 70.62 97 GLN A O 1
ATOM 782 N N . ASP A 1 98 ? -10.200 2.413 2.073 1.00 71.44 98 ASP A N 1
ATOM 783 C CA . ASP A 1 98 ? -9.190 3.067 2.914 1.00 71.44 98 ASP A CA 1
ATOM 784 C C . ASP A 1 98 ? -9.103 4.589 2.691 1.00 71.44 98 ASP A C 1
ATOM 786 O O . ASP A 1 98 ? -9.106 5.375 3.641 1.00 71.44 98 ASP A O 1
ATOM 790 N N . ILE A 1 99 ? -9.107 5.019 1.427 1.00 72.00 99 ILE A N 1
ATOM 791 C CA . ILE A 1 99 ? -9.051 6.435 1.042 1.00 72.00 99 ILE A CA 1
ATOM 792 C C . ILE A 1 99 ? -10.335 7.167 1.454 1.00 72.00 99 ILE A C 1
ATOM 794 O O . ILE A 1 99 ? -10.262 8.213 2.108 1.00 72.00 99 ILE A O 1
ATOM 798 N N . ALA A 1 100 ? -11.504 6.611 1.122 1.00 68.75 100 ALA A N 1
ATOM 799 C CA . ALA A 1 100 ? -12.812 7.165 1.477 1.00 68.75 100 ALA A CA 1
ATOM 800 C C . ALA A 1 100 ? -13.047 7.172 2.998 1.00 68.75 100 ALA A C 1
ATOM 802 O O . ALA A 1 100 ? -13.725 8.049 3.540 1.00 68.75 100 ALA A O 1
ATOM 803 N N . LEU A 1 101 ? -12.439 6.223 3.711 1.00 65.94 101 LEU A N 1
ATOM 804 C CA . LEU A 1 101 ? -12.528 6.104 5.155 1.00 65.94 101 LEU A CA 1
ATOM 805 C C . LEU A 1 101 ? -11.765 7.211 5.877 1.00 65.94 101 LEU A C 1
ATOM 807 O O . LEU A 1 101 ? -12.005 7.370 7.062 1.00 65.94 101 LEU A O 1
ATOM 811 N N . THR A 1 102 ? -10.924 8.026 5.229 1.00 64.19 102 THR A N 1
ATOM 812 C CA . THR A 1 102 ? -10.210 9.109 5.937 1.00 64.19 102 THR A CA 1
ATOM 813 C C . THR A 1 102 ? -11.186 10.037 6.681 1.00 64.19 102 THR A C 1
ATOM 815 O O . THR A 1 102 ? -11.020 10.258 7.876 1.00 64.19 102 THR A O 1
ATOM 818 N N . GLY A 1 103 ? -12.270 10.481 6.027 1.00 67.31 103 GLY A N 1
ATOM 819 C CA . GLY A 1 103 ? -13.333 11.252 6.693 1.00 67.31 103 GLY A CA 1
ATOM 820 C C . GLY A 1 103 ? -14.232 10.402 7.602 1.00 67.31 103 GLY A C 1
ATOM 821 O O . GLY A 1 103 ? -14.748 10.878 8.608 1.00 67.31 103 GLY A O 1
ATOM 822 N N . THR A 1 104 ? -14.382 9.113 7.293 1.00 75.44 104 THR A N 1
ATOM 823 C CA . THR A 1 104 ? -15.188 8.182 8.101 1.00 75.44 104 THR A CA 1
ATOM 824 C C . THR A 1 104 ? -14.511 7.837 9.430 1.00 75.44 104 THR A C 1
ATOM 826 O O . THR A 1 104 ? -15.187 7.718 10.441 1.00 75.44 104 THR A O 1
ATOM 829 N N . VAL A 1 105 ? -13.183 7.717 9.464 1.00 82.69 105 VAL A N 1
ATOM 830 C CA . VAL A 1 105 ? -12.385 7.460 10.669 1.00 82.69 105 VAL A CA 1
ATOM 831 C C . VAL A 1 105 ? -12.504 8.629 11.629 1.00 82.69 105 VAL A C 1
ATOM 833 O O . VAL A 1 105 ? -12.731 8.414 12.815 1.00 82.69 105 VAL A O 1
ATOM 836 N N . ASP A 1 106 ? -12.401 9.860 11.131 1.00 85.06 106 ASP A N 1
ATOM 837 C CA . ASP A 1 106 ? -12.564 11.044 11.972 1.00 85.06 106 ASP A CA 1
ATOM 838 C C . ASP A 1 106 ? -14.007 11.151 12.506 1.00 85.06 106 ASP A C 1
ATOM 840 O O . ASP A 1 106 ? -14.208 11.492 13.676 1.00 85.06 106 ASP A O 1
ATOM 844 N N . ASN A 1 107 ? -15.009 10.746 11.715 1.00 87.19 107 ASN A N 1
ATOM 845 C CA . ASN A 1 107 ? -16.395 10.617 12.179 1.00 87.19 107 ASN A CA 1
ATOM 846 C C . ASN A 1 107 ? -16.561 9.534 13.258 1.00 87.19 107 ASN A C 1
ATOM 848 O O . ASN A 1 107 ? -17.191 9.800 14.279 1.00 87.19 107 ASN A O 1
ATOM 852 N N . ILE A 1 108 ? -15.976 8.345 13.077 1.00 88.62 108 ILE A N 1
ATOM 853 C CA . ILE A 1 108 ? -15.982 7.259 14.073 1.00 88.62 108 ILE A CA 1
ATOM 854 C C . ILE A 1 108 ? -15.359 7.749 15.379 1.00 88.62 108 ILE A C 1
ATOM 856 O O . ILE A 1 108 ? -15.957 7.614 16.445 1.00 88.62 108 ILE A O 1
ATOM 860 N N . ILE A 1 109 ? -14.175 8.364 15.303 1.00 89.69 109 ILE A N 1
ATOM 861 C CA . ILE A 1 109 ? -13.490 8.928 16.469 1.00 89.69 109 ILE A CA 1
ATOM 862 C C . ILE A 1 109 ? -14.409 9.937 17.159 1.00 89.69 109 ILE A C 1
ATOM 864 O O . ILE A 1 109 ? -14.584 9.867 18.370 1.00 89.69 109 ILE A O 1
ATOM 868 N N . THR A 1 110 ? -15.038 10.835 16.402 1.00 92.19 110 THR A N 1
ATOM 869 C CA . THR A 1 110 ? -15.957 11.846 16.941 1.00 92.19 110 THR A CA 1
ATOM 870 C C . THR A 1 110 ? -17.156 11.212 17.648 1.00 92.19 110 THR A C 1
ATOM 872 O O . THR A 1 110 ? -17.465 11.601 18.772 1.00 92.19 110 THR A O 1
ATOM 875 N N . GLN A 1 111 ? -17.789 10.199 17.053 1.00 90.44 111 GLN A N 1
ATOM 876 C CA . GLN A 1 111 ? -18.916 9.473 17.653 1.00 90.44 111 GLN A CA 1
ATOM 877 C C . GLN A 1 111 ? -18.519 8.776 18.959 1.00 90.44 111 GLN A C 1
ATOM 879 O O . GLN A 1 111 ? -19.226 8.864 19.962 1.00 90.44 111 GLN A O 1
ATOM 884 N N . LEU A 1 112 ? -17.353 8.130 18.985 1.00 90.00 112 LEU A N 1
ATOM 885 C CA . LEU A 1 112 ? -16.839 7.486 20.192 1.00 90.00 112 LEU A CA 1
ATOM 886 C C . LEU A 1 112 ? -16.477 8.513 21.266 1.00 90.00 112 LEU A C 1
ATOM 888 O O . LEU A 1 112 ? -16.770 8.286 22.437 1.00 90.00 112 LEU A O 1
ATOM 892 N N . LYS A 1 113 ? -15.885 9.655 20.887 1.00 93.50 113 LYS A N 1
ATOM 893 C CA . LYS A 1 113 ? -15.599 10.765 21.810 1.00 93.50 113 LYS A CA 1
ATOM 894 C C . LYS A 1 113 ? -16.885 11.331 22.411 1.00 93.50 113 LYS A C 1
ATOM 896 O O . LYS A 1 113 ? -16.907 11.626 23.599 1.00 93.50 113 LYS A O 1
ATOM 901 N N . GLN A 1 114 ? -17.953 11.449 21.622 1.00 94.31 114 GLN A N 1
ATOM 902 C CA . GLN A 1 114 ? -19.270 11.867 22.114 1.00 94.31 114 GLN A CA 1
ATOM 903 C C . GLN A 1 114 ? -19.869 10.843 23.087 1.00 94.31 114 GLN A C 1
ATOM 905 O O . GLN A 1 114 ? -20.457 11.231 24.090 1.00 94.31 114 GLN A O 1
ATOM 910 N N . LYS A 1 115 ? -19.698 9.544 22.816 1.00 91.69 115 LYS A N 1
ATOM 911 C CA . LYS A 1 115 ? -20.240 8.460 23.648 1.00 91.69 115 LYS A CA 1
ATOM 912 C C . LYS A 1 115 ? -19.480 8.264 24.964 1.00 91.69 115 LYS A C 1
ATOM 914 O O . LYS A 1 115 ? -20.102 8.008 25.989 1.00 91.69 115 LYS A O 1
ATOM 919 N N . TYR A 1 116 ? -18.152 8.347 24.930 1.00 91.25 116 TYR A N 1
ATOM 920 C CA . TYR A 1 116 ? -17.278 7.927 26.033 1.00 91.25 116 TYR A CA 1
ATOM 921 C C . TYR A 1 116 ? -16.444 9.049 26.654 1.00 91.25 116 TYR A C 1
ATOM 923 O O . TYR A 1 116 ? -15.802 8.832 27.677 1.00 91.25 116 TYR A O 1
ATOM 931 N N . GLY A 1 117 ? -16.447 10.238 26.055 1.00 92.62 117 GLY A N 1
ATOM 932 C CA . GLY A 1 117 ? -15.581 11.351 26.428 1.00 92.62 117 GLY A CA 1
ATOM 933 C C . GLY A 1 117 ? -14.328 11.429 25.554 1.00 92.62 117 GLY A C 1
ATOM 934 O O . GLY A 1 117 ? -13.723 10.418 25.183 1.00 92.62 117 GLY A O 1
ATOM 935 N N . ALA A 1 118 ? -13.928 12.660 25.224 1.00 92.25 118 ALA A N 1
ATOM 936 C CA . ALA A 1 118 ? -12.787 12.919 24.350 1.00 92.25 118 ALA A CA 1
ATOM 937 C C . ALA A 1 118 ? -11.478 12.360 24.923 1.00 92.25 118 ALA A C 1
ATOM 939 O O . ALA A 1 118 ? -10.775 11.620 24.237 1.00 92.25 118 ALA A O 1
ATOM 940 N N . GLU A 1 119 ? -11.213 12.647 26.195 1.00 90.88 119 GLU A N 1
ATOM 941 C CA . GLU A 1 119 ? -10.010 12.227 26.921 1.00 90.88 119 GLU A CA 1
ATOM 942 C C . GLU A 1 119 ? -9.887 10.701 26.989 1.00 90.88 119 GLU A C 1
ATOM 944 O O . GLU A 1 119 ? -8.803 10.146 26.815 1.00 90.88 119 GLU A O 1
ATOM 949 N N . VAL A 1 120 ? -11.013 10.004 27.172 1.00 89.06 120 VAL A N 1
ATOM 950 C CA . VAL A 1 120 ? -11.051 8.540 27.248 1.00 89.06 120 VAL A CA 1
ATOM 951 C C . VAL A 1 120 ? -10.655 7.923 25.912 1.00 89.06 120 VAL A C 1
ATOM 953 O O . VAL A 1 120 ? -9.830 7.014 25.882 1.00 89.06 120 VAL A O 1
ATOM 956 N N . ILE A 1 121 ? -11.200 8.412 24.798 1.00 90.12 121 ILE A N 1
ATOM 957 C CA . ILE A 1 121 ? -10.868 7.890 23.466 1.00 90.12 121 ILE A CA 1
ATOM 958 C C . ILE A 1 121 ? -9.468 8.315 23.024 1.00 90.12 121 ILE A C 1
ATOM 960 O O . ILE A 1 121 ? -8.768 7.530 22.387 1.00 90.12 121 ILE A O 1
ATOM 964 N N . GLU A 1 122 ? -9.017 9.512 23.390 1.00 86.31 122 GLU A N 1
ATOM 965 C CA . GLU A 1 122 ? -7.643 9.943 23.136 1.00 86.31 122 GLU A CA 1
ATOM 966 C C . GLU A 1 122 ? -6.630 9.128 23.936 1.00 86.31 122 GLU A C 1
ATOM 968 O O . GLU A 1 122 ? -5.570 8.799 23.412 1.00 86.31 122 GLU A O 1
ATOM 973 N N . TYR A 1 123 ? -6.945 8.738 25.167 1.00 82.81 123 TYR A N 1
ATOM 974 C CA . TYR A 1 123 ? -6.074 7.872 25.949 1.00 82.81 123 TYR A CA 1
ATOM 975 C C . TYR A 1 123 ? -6.188 6.412 25.499 1.00 82.81 123 TYR A C 1
ATOM 977 O O . TYR A 1 123 ? -5.231 5.833 24.985 1.00 82.81 123 TYR A O 1
ATOM 985 N N . TRP A 1 124 ? -7.366 5.807 25.647 1.00 84.69 124 TRP A N 1
ATOM 986 C CA . TRP A 1 124 ? -7.579 4.390 25.370 1.00 84.69 124 TRP A CA 1
ATOM 987 C C . TRP A 1 124 ? -7.422 4.074 23.889 1.00 84.69 124 TRP A C 1
ATOM 989 O O . TRP A 1 124 ? -6.721 3.128 23.556 1.00 84.69 124 TRP A O 1
ATOM 999 N N . GLY A 1 125 ? -8.019 4.864 22.996 1.00 81.50 125 GLY A N 1
ATOM 1000 C CA . GLY A 1 125 ? -7.978 4.621 21.556 1.00 81.50 125 GLY A CA 1
ATOM 1001 C C . GLY A 1 125 ? -6.566 4.720 20.993 1.00 81.50 125 GLY A C 1
ATOM 1002 O O . GLY A 1 125 ? -6.141 3.816 20.278 1.00 81.50 125 GLY A O 1
ATOM 1003 N N . ASN A 1 126 ? -5.791 5.738 21.382 1.00 76.81 126 ASN A N 1
ATOM 1004 C CA . ASN A 1 126 ? -4.395 5.846 20.946 1.00 76.81 126 ASN A CA 1
ATOM 1005 C C . ASN A 1 126 ? -3.519 4.748 21.557 1.00 76.81 126 ASN A C 1
ATOM 1007 O O . ASN A 1 126 ? -2.696 4.167 20.851 1.00 76.81 126 ASN A O 1
ATOM 1011 N N . VAL A 1 127 ? -3.699 4.417 22.841 1.00 78.56 127 VAL A N 1
ATOM 1012 C CA . VAL A 1 127 ? -2.954 3.329 23.492 1.00 78.56 127 VAL A CA 1
ATOM 1013 C C . VAL A 1 127 ? -3.316 1.976 22.879 1.00 78.56 127 VAL A C 1
ATOM 1015 O O . VAL A 1 127 ? -2.424 1.177 22.609 1.00 78.56 127 VAL A O 1
ATOM 1018 N N . ALA A 1 128 ? -4.595 1.710 22.623 1.00 76.88 128 ALA A N 1
ATOM 1019 C CA . ALA A 1 128 ? -5.078 0.490 21.991 1.00 76.88 128 ALA A CA 1
ATOM 1020 C C . ALA A 1 128 ? -4.587 0.402 20.548 1.00 76.88 128 ALA A C 1
ATOM 1022 O O . ALA A 1 128 ? -4.017 -0.622 20.195 1.00 76.88 128 ALA A O 1
ATOM 1023 N N . GLN A 1 129 ? -4.682 1.477 19.761 1.00 76.75 129 GLN A N 1
ATOM 1024 C CA . GLN A 1 129 ? -4.127 1.546 18.411 1.00 76.75 129 GLN A CA 1
ATOM 1025 C C . GLN A 1 129 ? -2.617 1.265 18.434 1.00 76.75 129 GLN A C 1
ATOM 1027 O O . GLN A 1 129 ? -2.131 0.414 17.686 1.00 76.75 129 GLN A O 1
ATOM 1032 N N . TYR A 1 130 ? -1.877 1.908 19.341 1.00 69.50 130 TYR A N 1
ATOM 1033 C CA . TYR A 1 130 ? -0.441 1.704 19.515 1.00 69.50 130 TYR A CA 1
ATOM 1034 C C . TYR A 1 130 ? -0.107 0.267 19.941 1.00 69.50 130 TYR A C 1
ATOM 1036 O O . TYR A 1 130 ? 0.842 -0.318 19.433 1.00 69.50 130 TYR A O 1
ATOM 1044 N N . ARG A 1 131 ? -0.905 -0.354 20.816 1.00 66.50 131 ARG A N 1
ATOM 1045 C CA . ARG A 1 131 ? -0.693 -1.731 21.303 1.00 66.50 131 ARG A CA 1
ATOM 1046 C C . ARG A 1 131 ? -1.214 -2.809 20.353 1.00 66.50 131 ARG A C 1
ATOM 1048 O O . ARG A 1 131 ? -0.653 -3.900 20.314 1.00 66.50 131 ARG A O 1
ATOM 1055 N N . THR A 1 132 ? -2.188 -2.506 19.495 1.00 61.78 132 THR A N 1
ATOM 1056 C CA . THR A 1 132 ? -2.577 -3.364 18.358 1.00 61.78 132 THR A CA 1
ATOM 1057 C C . THR A 1 132 ? -1.466 -3.485 17.307 1.00 61.78 132 THR A C 1
ATOM 1059 O O . THR A 1 132 ? -1.594 -4.229 16.340 1.00 61.78 132 THR A O 1
ATOM 1062 N N . VAL A 1 133 ? -0.326 -2.810 17.508 1.00 51.59 133 VAL A N 1
ATOM 1063 C CA . VAL A 1 133 ? 0.905 -2.920 16.711 1.00 51.59 133 VAL A CA 1
ATOM 1064 C C . VAL A 1 133 ? 1.862 -4.009 17.204 1.00 51.59 133 VAL A C 1
ATOM 1066 O O . VAL A 1 133 ? 2.683 -4.450 16.401 1.00 51.59 133 VAL A O 1
ATOM 1069 N N . ASP A 1 134 ? 1.734 -4.549 18.421 1.00 49.94 134 ASP A N 1
ATOM 1070 C CA . ASP A 1 134 ? 2.635 -5.636 18.851 1.00 49.94 134 ASP A CA 1
ATOM 1071 C C . ASP A 1 134 ? 2.433 -6.942 18.056 1.00 49.94 134 ASP A C 1
ATOM 1073 O O . ASP A 1 134 ? 3.350 -7.755 17.955 1.00 49.94 134 ASP A O 1
ATOM 1077 N N . GLN A 1 135 ? 1.288 -7.108 17.382 1.00 54.25 135 GLN A N 1
ATOM 1078 C CA . GLN A 1 135 ? 1.052 -8.221 16.451 1.00 54.25 135 GLN A CA 1
ATOM 1079 C C . GLN A 1 135 ? 1.661 -7.974 15.058 1.00 54.25 135 GLN A C 1
ATOM 1081 O O . GLN A 1 135 ? 2.216 -8.892 14.456 1.00 54.25 135 GLN A O 1
ATOM 1086 N N . ALA A 1 136 ? 1.662 -6.725 14.576 1.00 53.97 136 ALA A N 1
ATOM 1087 C CA . ALA A 1 136 ? 2.271 -6.354 13.294 1.00 53.97 136 ALA A CA 1
ATOM 1088 C C . ALA A 1 136 ? 3.801 -6.232 13.373 1.00 53.97 136 ALA A C 1
ATOM 1090 O O . ALA A 1 136 ? 4.471 -6.287 12.347 1.00 53.97 136 ALA A O 1
ATOM 1091 N N . ARG A 1 137 ? 4.386 -6.104 14.574 1.00 66.44 137 ARG A N 1
ATOM 1092 C CA . ARG A 1 137 ? 5.843 -6.006 14.760 1.00 66.44 137 ARG A CA 1
ATOM 1093 C C . ARG A 1 137 ? 6.587 -7.174 14.110 1.00 66.44 137 ARG A C 1
ATOM 1095 O O . ARG A 1 137 ? 7.648 -6.961 13.530 1.00 66.44 137 ARG A O 1
ATOM 1102 N N . LYS A 1 138 ? 6.017 -8.385 14.147 1.00 75.06 138 LYS A N 1
ATOM 1103 C CA . LYS A 1 138 ? 6.578 -9.556 13.457 1.00 75.06 138 LYS A CA 1
ATOM 1104 C C . LYS A 1 138 ? 6.574 -9.357 11.938 1.00 75.06 138 LYS A C 1
ATOM 1106 O O . LYS A 1 138 ? 7.643 -9.429 11.343 1.00 75.06 138 LYS A O 1
ATOM 1111 N N . GLY A 1 139 ? 5.426 -9.030 11.340 1.00 73.69 139 GLY A N 1
ATOM 1112 C CA . GLY A 1 139 ? 5.311 -8.782 9.897 1.00 73.69 139 GLY A CA 1
ATOM 1113 C C . GLY A 1 139 ? 6.170 -7.604 9.422 1.00 73.69 139 GLY A C 1
ATOM 1114 O O . GLY A 1 139 ? 6.872 -7.702 8.422 1.00 73.69 139 GLY A O 1
ATOM 1115 N N . MET A 1 140 ? 6.228 -6.518 10.198 1.00 74.50 140 MET A N 1
ATOM 1116 C CA . MET A 1 140 ? 7.100 -5.368 9.943 1.00 74.50 140 MET A CA 1
ATOM 1117 C C . MET A 1 140 ? 8.581 -5.735 9.998 1.00 74.50 140 MET A C 1
ATOM 1119 O O . MET A 1 140 ? 9.351 -5.284 9.156 1.00 74.50 140 MET A O 1
ATOM 1123 N N . ASN A 1 141 ? 9.002 -6.533 10.983 1.00 77.25 141 ASN A N 1
ATOM 1124 C CA . ASN A 1 141 ? 10.385 -6.997 11.076 1.00 77.25 141 ASN A CA 1
ATOM 1125 C C . ASN A 1 141 ? 10.728 -7.924 9.906 1.00 77.25 141 ASN A C 1
ATOM 1127 O O . ASN A 1 141 ? 11.806 -7.795 9.333 1.00 77.25 141 ASN A O 1
ATOM 1131 N N . VAL A 1 142 ? 9.810 -8.813 9.514 1.00 80.06 142 VAL A N 1
ATOM 1132 C CA . VAL A 1 142 ? 9.972 -9.672 8.332 1.00 80.06 142 VAL A CA 1
ATOM 1133 C C . VAL A 1 142 ? 10.095 -8.823 7.065 1.00 80.06 142 VAL A C 1
ATOM 1135 O O . VAL A 1 142 ? 11.048 -9.014 6.313 1.00 80.06 142 VAL A O 1
ATOM 1138 N N . ALA A 1 143 ? 9.221 -7.834 6.863 1.00 76.81 143 ALA A N 1
ATOM 1139 C CA . ALA A 1 143 ? 9.278 -6.917 5.725 1.00 76.81 143 ALA A CA 1
ATOM 1140 C C . ALA A 1 143 ? 10.568 -6.080 5.718 1.00 76.81 143 ALA A C 1
ATOM 1142 O O . ALA A 1 143 ? 11.239 -5.996 4.693 1.00 76.81 143 ALA A O 1
ATOM 1143 N N . LYS A 1 144 ? 10.990 -5.533 6.866 1.00 78.56 144 LYS A N 1
ATOM 1144 C CA . LYS A 1 144 ? 12.263 -4.803 6.990 1.00 78.56 144 LYS A CA 1
ATOM 1145 C C . LYS A 1 144 ? 13.465 -5.693 6.695 1.00 78.56 144 LYS A C 1
ATOM 1147 O O . LYS A 1 144 ? 14.384 -5.242 6.022 1.00 78.56 144 LYS A O 1
ATOM 1152 N N . ASN A 1 145 ? 13.466 -6.940 7.163 1.00 81.25 145 ASN A N 1
ATOM 1153 C CA . ASN A 1 145 ? 14.539 -7.895 6.886 1.00 81.25 145 ASN A CA 1
ATOM 1154 C C . ASN A 1 145 ? 14.571 -8.285 5.402 1.00 81.25 145 ASN A C 1
ATOM 1156 O O . ASN A 1 145 ? 15.639 -8.263 4.791 1.00 81.25 145 ASN A O 1
ATOM 1160 N N . ARG A 1 146 ? 13.404 -8.565 4.804 1.00 78.56 146 ARG A N 1
ATOM 1161 C CA . ARG A 1 146 ? 13.228 -8.796 3.359 1.00 78.56 146 ARG A CA 1
ATOM 1162 C C . ARG A 1 146 ? 13.796 -7.632 2.545 1.00 78.56 146 ARG A C 1
ATOM 1164 O O . ARG A 1 146 ? 14.565 -7.847 1.612 1.00 78.56 146 ARG A O 1
ATOM 1171 N N . ASP A 1 147 ? 13.473 -6.410 2.956 1.00 76.50 147 ASP A N 1
ATOM 1172 C CA . ASP A 1 147 ? 13.849 -5.164 2.285 1.00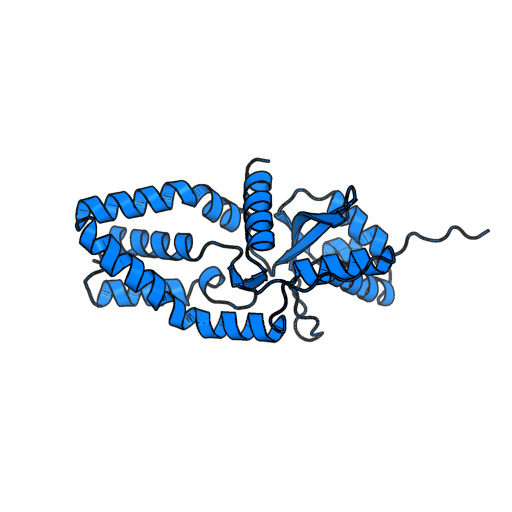 76.50 147 ASP A CA 1
ATOM 1173 C C . ASP A 1 147 ? 15.237 -4.648 2.716 1.00 76.50 147 ASP A C 1
ATOM 1175 O O . ASP A 1 147 ? 15.673 -3.580 2.281 1.00 76.50 147 ASP A O 1
ATOM 1179 N N . ARG A 1 148 ? 15.942 -5.397 3.579 1.00 82.31 148 ARG A N 1
ATOM 1180 C CA . ARG A 1 148 ? 17.259 -5.070 4.157 1.00 82.31 148 ARG A CA 1
ATOM 1181 C C . ARG A 1 148 ? 17.319 -3.699 4.841 1.00 82.31 148 ARG A C 1
ATOM 1183 O O . ARG A 1 148 ? 18.369 -3.065 4.876 1.00 82.31 148 ARG A O 1
ATOM 1190 N N . GLY A 1 149 ? 16.189 -3.219 5.354 1.00 80.38 149 GLY A N 1
ATOM 1191 C CA . GLY A 1 149 ? 16.063 -1.900 5.972 1.00 80.38 149 GLY A CA 1
ATOM 1192 C C . GLY A 1 149 ? 16.243 -0.734 4.995 1.00 80.38 149 GLY A C 1
ATOM 1193 O O . GLY A 1 149 ? 16.537 0.375 5.433 1.00 80.38 149 GLY A O 1
ATOM 1194 N N . ILE A 1 150 ? 16.089 -0.963 3.686 1.00 83.94 150 ILE A N 1
ATOM 1195 C CA . ILE A 1 150 ? 16.276 0.051 2.644 1.00 83.94 150 ILE A CA 1
ATOM 1196 C C . ILE A 1 150 ? 14.924 0.433 2.045 1.00 83.94 150 ILE A C 1
ATOM 1198 O O . ILE A 1 150 ? 14.072 -0.417 1.781 1.00 83.94 150 ILE A O 1
ATOM 1202 N N . CYS A 1 151 ? 14.744 1.732 1.794 1.00 86.12 151 CYS A N 1
ATOM 1203 C CA . CYS A 1 151 ? 13.575 2.223 1.085 1.00 86.12 151 CYS A CA 1
ATOM 1204 C C . CYS A 1 151 ? 13.577 1.662 -0.341 1.00 86.12 151 CYS A C 1
ATOM 1206 O O . CYS A 1 151 ? 14.486 1.950 -1.126 1.00 86.12 151 CYS A O 1
ATOM 1208 N N . GLN A 1 152 ? 12.540 0.899 -0.683 1.00 82.06 152 GLN A N 1
ATOM 1209 C CA . GLN A 1 152 ? 12.435 0.251 -1.991 1.00 82.06 152 GLN A CA 1
ATOM 1210 C C . GLN A 1 152 ? 12.425 1.270 -3.137 1.00 82.06 152 GLN A C 1
ATOM 1212 O O . GLN A 1 152 ? 13.079 1.054 -4.155 1.00 82.06 152 GLN A O 1
ATOM 1217 N N . LEU A 1 153 ? 11.789 2.428 -2.936 1.00 84.94 153 LEU A N 1
ATOM 1218 C CA . LEU A 1 153 ? 11.790 3.503 -3.927 1.00 84.94 153 LEU A CA 1
ATOM 1219 C C . LEU A 1 153 ? 13.142 4.219 -4.035 1.00 84.94 153 LEU A C 1
ATOM 1221 O O . LEU A 1 153 ? 13.601 4.428 -5.151 1.00 84.94 153 LEU A O 1
ATOM 1225 N N . CYS A 1 154 ? 13.870 4.460 -2.935 1.00 86.94 154 CYS A N 1
ATOM 1226 C CA . CYS A 1 154 ? 15.255 4.958 -3.016 1.00 86.94 154 CYS A CA 1
ATOM 1227 C C . CYS A 1 154 ? 16.174 3.994 -3.785 1.00 86.94 154 CYS A C 1
ATOM 1229 O O . CYS A 1 154 ? 17.091 4.431 -4.483 1.00 86.94 154 CYS A O 1
ATOM 1231 N N . ASN A 1 155 ? 15.962 2.681 -3.645 1.00 86.44 155 ASN A N 1
ATOM 1232 C CA . ASN A 1 155 ? 16.733 1.679 -4.377 1.00 86.44 155 ASN A CA 1
ATOM 1233 C C . ASN A 1 155 ? 16.460 1.758 -5.888 1.00 86.44 155 ASN A C 1
ATOM 1235 O O . ASN A 1 155 ? 17.403 1.749 -6.680 1.00 86.44 155 ASN A O 1
ATOM 1239 N N . VAL A 1 156 ? 15.191 1.924 -6.281 1.00 83.69 156 VAL A N 1
ATOM 1240 C CA . VAL A 1 156 ? 14.804 2.171 -7.679 1.00 83.69 156 VAL A CA 1
ATOM 1241 C C . VAL A 1 156 ? 15.416 3.477 -8.190 1.00 83.69 156 VAL A C 1
ATOM 1243 O O . VAL A 1 156 ? 16.100 3.447 -9.212 1.00 83.69 156 VAL A O 1
ATOM 1246 N N . THR A 1 157 ? 15.294 4.588 -7.451 1.00 86.81 157 THR A N 1
ATOM 1247 C CA . THR A 1 157 ? 15.924 5.880 -7.789 1.00 86.81 157 THR A CA 1
ATOM 1248 C C . THR A 1 157 ? 17.419 5.720 -8.061 1.00 86.81 157 THR A C 1
ATOM 1250 O O . THR A 1 157 ? 17.931 6.217 -9.060 1.00 86.81 157 THR A O 1
ATOM 1253 N N . ASN A 1 158 ? 18.138 4.993 -7.203 1.00 87.88 158 ASN A N 1
ATOM 1254 C CA . ASN A 1 158 ? 19.570 4.744 -7.374 1.00 87.88 158 ASN A CA 1
ATOM 1255 C C . ASN A 1 158 ? 19.894 3.867 -8.591 1.00 87.88 158 ASN A C 1
ATOM 1257 O O . ASN A 1 158 ? 20.946 4.055 -9.206 1.00 87.88 158 ASN A O 1
ATOM 1261 N N . GLY A 1 159 ? 19.014 2.930 -8.950 1.00 85.62 159 GLY A N 1
ATOM 1262 C CA . GLY A 1 159 ? 19.107 2.164 -10.192 1.00 85.62 159 GLY A CA 1
ATOM 1263 C C . GLY A 1 159 ? 18.978 3.058 -11.427 1.00 85.62 159 GLY A C 1
ATOM 1264 O O . GLY A 1 159 ? 19.841 3.010 -12.301 1.00 85.62 159 GLY A O 1
ATOM 1265 N N . LEU A 1 160 ? 17.961 3.925 -11.453 1.00 84.81 160 LEU A N 1
ATOM 1266 C CA . LEU A 1 160 ? 17.732 4.883 -12.543 1.00 84.81 160 LEU A CA 1
ATOM 1267 C C . LEU A 1 160 ? 18.895 5.870 -12.687 1.00 84.81 160 LEU A C 1
ATOM 1269 O O . LEU A 1 160 ? 19.448 6.034 -13.771 1.00 84.81 160 LEU A O 1
ATOM 1273 N N . ARG A 1 161 ? 19.353 6.447 -11.572 1.00 88.56 161 ARG A N 1
ATOM 1274 C CA . ARG A 1 161 ? 20.516 7.347 -11.543 1.00 88.56 161 ARG A CA 1
ATOM 1275 C C . ARG A 1 161 ? 21.778 6.678 -12.078 1.00 88.56 161 ARG A C 1
ATOM 1277 O O . ARG A 1 161 ? 22.501 7.295 -12.849 1.00 88.56 161 ARG A O 1
ATOM 1284 N N . LYS A 1 162 ? 22.024 5.414 -11.716 1.00 87.94 162 LYS A N 1
ATOM 1285 C CA . LYS A 1 162 ? 23.178 4.654 -12.216 1.00 87.94 162 LYS A CA 1
ATOM 1286 C C . LYS A 1 162 ? 23.125 4.470 -13.736 1.00 87.94 162 LYS A C 1
ATOM 1288 O O . LYS A 1 162 ? 24.164 4.596 -14.375 1.00 87.94 162 LYS A O 1
ATOM 1293 N N . ASN A 1 163 ? 21.951 4.173 -14.297 1.00 84.75 163 ASN A N 1
ATOM 1294 C CA . ASN A 1 163 ? 21.785 4.016 -15.747 1.00 84.75 163 ASN A CA 1
ATOM 1295 C C . ASN A 1 163 ? 22.125 5.309 -16.504 1.00 84.75 163 ASN A C 1
ATOM 1297 O O . ASN A 1 163 ? 22.678 5.243 -17.596 1.00 84.75 163 ASN A O 1
ATOM 1301 N N . ASP A 1 164 ? 21.880 6.459 -15.875 1.00 85.31 164 ASP A N 1
ATOM 1302 C CA . ASP A 1 164 ? 22.175 7.787 -16.418 1.00 85.31 164 ASP A CA 1
ATOM 1303 C C . ASP A 1 164 ? 23.571 8.319 -16.022 1.00 85.31 164 ASP A C 1
ATOM 1305 O O . ASP A 1 164 ? 23.867 9.494 -16.230 1.00 85.31 164 ASP A O 1
ATOM 1309 N N . GLY A 1 165 ? 24.437 7.487 -15.428 1.00 89.12 165 GLY A N 1
ATOM 1310 C CA . GLY A 1 165 ? 25.791 7.885 -15.018 1.00 89.12 165 GLY A CA 1
ATOM 1311 C C . GLY A 1 165 ? 25.845 8.855 -13.829 1.00 89.12 165 GLY A C 1
ATOM 1312 O O . GLY A 1 165 ? 26.885 9.452 -13.566 1.00 89.12 165 GLY A O 1
ATOM 1313 N N . LEU A 1 166 ? 24.744 9.017 -13.092 1.00 89.81 166 LEU A N 1
ATOM 1314 C CA . LEU A 1 166 ? 24.637 9.923 -11.951 1.00 89.81 166 LEU A CA 1
ATOM 1315 C C . LEU A 1 166 ? 25.078 9.253 -10.643 1.00 89.81 166 LEU A C 1
ATOM 1317 O O . LEU A 1 166 ? 24.883 8.053 -10.420 1.00 89.81 166 LEU A O 1
ATOM 1321 N N . HIS A 1 167 ? 25.609 10.056 -9.717 1.00 90.12 167 HIS A N 1
ATOM 1322 C CA . HIS A 1 167 ? 25.982 9.585 -8.383 1.00 90.12 167 HIS A CA 1
ATOM 1323 C C . HIS A 1 167 ? 24.775 9.066 -7.597 1.00 90.12 167 HIS A C 1
ATOM 1325 O O . HIS A 1 167 ? 23.686 9.652 -7.632 1.00 90.12 167 HIS A O 1
ATOM 1331 N N . ARG A 1 168 ? 24.992 7.988 -6.837 1.00 89.19 168 ARG A N 1
ATOM 1332 C CA . ARG A 1 168 ? 23.992 7.434 -5.919 1.00 89.19 168 ARG A CA 1
ATOM 1333 C C . ARG A 1 168 ? 23.674 8.420 -4.800 1.00 89.19 168 ARG A C 1
ATOM 1335 O O . ARG A 1 168 ? 24.569 9.074 -4.273 1.00 89.19 168 ARG A O 1
ATOM 1342 N N . ILE A 1 169 ? 22.410 8.455 -4.403 1.00 86.88 169 ILE A N 1
ATOM 1343 C CA . ILE A 1 169 ? 21.951 9.149 -3.203 1.00 86.88 169 ILE A CA 1
ATOM 1344 C C . ILE A 1 169 ? 21.970 8.196 -2.008 1.00 86.88 169 ILE A C 1
ATOM 1346 O O . ILE A 1 169 ? 21.694 6.996 -2.136 1.00 86.88 169 ILE A O 1
ATOM 1350 N N . LYS A 1 170 ? 22.291 8.737 -0.831 1.00 86.06 170 LYS A N 1
ATOM 1351 C CA . LYS A 1 170 ? 22.216 7.990 0.425 1.00 86.06 170 LYS A CA 1
ATOM 1352 C C . LYS A 1 170 ? 20.745 7.644 0.711 1.00 86.06 170 LYS A C 1
ATOM 1354 O O . LYS A 1 170 ? 19.917 8.552 0.693 1.00 86.06 170 LYS A O 1
ATOM 1359 N N . PRO A 1 171 ? 20.396 6.370 0.967 1.00 80.31 171 PRO A N 1
ATOM 1360 C CA . PRO A 1 171 ? 19.030 6.008 1.328 1.00 80.31 171 PRO A CA 1
ATOM 1361 C C . PRO A 1 171 ? 18.606 6.677 2.639 1.00 80.31 171 PRO A C 1
ATOM 1363 O O . PRO A 1 171 ? 19.364 6.678 3.612 1.00 80.31 171 PRO A O 1
ATOM 1366 N N . ASN A 1 172 ? 17.386 7.208 2.665 1.00 84.12 172 ASN A N 1
ATOM 1367 C CA . ASN A 1 172 ? 16.790 7.779 3.870 1.00 84.12 172 ASN A CA 1
ATOM 1368 C C . ASN A 1 172 ? 16.383 6.676 4.867 1.00 84.12 172 ASN A C 1
ATOM 1370 O O . ASN A 1 172 ? 16.076 5.555 4.439 1.00 84.12 172 ASN A O 1
ATOM 1374 N N . PRO A 1 173 ? 16.327 6.982 6.180 1.00 84.25 173 PRO A N 1
ATOM 1375 C CA . PRO A 1 173 ? 15.770 6.079 7.180 1.00 84.25 173 PRO A CA 1
ATOM 1376 C C . PRO A 1 173 ? 14.356 5.635 6.807 1.00 84.25 173 PRO A C 1
ATOM 1378 O O . PRO A 1 173 ? 13.560 6.405 6.264 1.00 84.25 173 PRO A O 1
ATOM 1381 N N . VAL A 1 174 ? 14.054 4.377 7.104 1.00 83.62 174 VAL A N 1
ATOM 1382 C CA . VAL A 1 174 ? 12.831 3.726 6.641 1.00 83.62 174 VAL A CA 1
ATOM 1383 C C . VAL A 1 174 ? 11.789 3.574 7.736 1.00 83.62 174 VAL A C 1
ATOM 1385 O O . VAL A 1 174 ? 12.095 3.351 8.908 1.00 83.62 174 VAL A O 1
ATOM 1388 N N . GLN A 1 175 ? 10.536 3.609 7.309 1.00 77.62 175 GLN A N 1
ATOM 1389 C CA . GLN A 1 175 ? 9.355 3.244 8.067 1.00 77.62 175 GLN A CA 1
ATOM 1390 C C . GLN A 1 175 ? 8.704 2.022 7.402 1.00 77.62 175 GLN A C 1
ATOM 1392 O O . GLN A 1 175 ? 8.928 1.735 6.224 1.00 77.62 175 GLN A O 1
ATOM 1397 N N . ALA A 1 176 ? 7.940 1.255 8.180 1.00 69.88 176 ALA A N 1
ATOM 1398 C CA . ALA A 1 176 ? 7.090 0.216 7.616 1.00 69.88 176 ALA A CA 1
ATOM 1399 C C . ALA A 1 176 ? 5.822 0.894 7.088 1.00 69.88 176 ALA A C 1
ATOM 1401 O O . ALA A 1 176 ? 4.997 1.360 7.875 1.00 69.88 176 ALA A O 1
ATOM 1402 N N . SER A 1 177 ? 5.706 0.985 5.770 1.00 70.31 177 SER A N 1
ATOM 1403 C CA . SER A 1 177 ? 4.570 1.591 5.091 1.00 70.31 177 SER A CA 1
ATOM 1404 C C . SER A 1 177 ? 3.563 0.511 4.741 1.00 70.31 177 SER A C 1
ATOM 1406 O O . SER A 1 177 ? 3.845 -0.401 3.963 1.00 70.31 177 SER A O 1
ATOM 1408 N N . HIS A 1 178 ? 2.382 0.610 5.338 1.00 70.00 178 HIS A N 1
ATOM 1409 C CA . HIS A 1 178 ? 1.240 -0.197 4.937 1.00 70.00 178 HIS A CA 1
ATOM 1410 C C . HIS A 1 178 ? 0.550 0.499 3.774 1.00 70.00 178 HIS A C 1
ATOM 1412 O O . HIS A 1 178 ? 0.370 1.715 3.810 1.00 70.00 178 HIS A O 1
ATOM 1418 N N . ILE A 1 179 ? 0.163 -0.263 2.753 1.00 66.62 179 ILE A N 1
ATOM 1419 C CA . ILE A 1 179 ? -0.598 0.310 1.638 1.00 66.62 179 ILE A CA 1
ATOM 1420 C C . ILE A 1 179 ? -2.049 0.588 2.038 1.00 66.62 179 ILE A C 1
ATOM 1422 O O . ILE A 1 179 ? -2.624 1.561 1.565 1.00 66.62 179 ILE A O 1
ATOM 1426 N N . VAL A 1 180 ? -2.614 -0.234 2.924 1.00 69.88 180 VAL A N 1
ATOM 1427 C CA . VAL A 1 180 ? -3.903 0.021 3.579 1.00 69.88 180 VAL A CA 1
ATOM 1428 C C . VAL A 1 180 ? -3.625 0.590 4.967 1.00 69.88 180 VAL A C 1
ATOM 1430 O O . VAL A 1 180 ? -2.807 0.050 5.718 1.00 69.88 180 VAL A O 1
ATOM 1433 N N . SER A 1 181 ? -4.274 1.692 5.323 1.00 72.00 181 SER A N 1
ATOM 1434 C CA . SER A 1 181 ? -4.079 2.361 6.600 1.00 72.00 181 SER A CA 1
ATOM 1435 C C . SER A 1 181 ? -4.508 1.468 7.758 1.00 72.00 181 SER A C 1
ATOM 1437 O O . SER A 1 181 ? -5.688 1.261 8.032 1.00 72.00 181 SER A O 1
ATOM 1439 N N . ARG A 1 182 ? -3.531 1.023 8.554 1.00 74.12 182 ARG A N 1
ATOM 1440 C CA . ARG A 1 182 ? -3.803 0.324 9.819 1.00 74.12 182 ARG A CA 1
ATOM 1441 C C . ARG A 1 182 ? -4.670 1.132 10.769 1.00 74.12 182 ARG A C 1
ATOM 1443 O O . ARG A 1 182 ? -5.432 0.554 11.536 1.00 74.12 182 ARG A O 1
ATOM 1450 N N . ARG A 1 183 ? -4.550 2.463 10.715 1.00 78.94 183 ARG A N 1
ATOM 1451 C CA . ARG A 1 183 ? -5.429 3.363 11.459 1.00 78.94 183 ARG A CA 1
ATOM 1452 C C . ARG A 1 183 ? -6.870 3.158 10.996 1.00 78.94 183 ARG A C 1
ATOM 1454 O O . ARG A 1 183 ? -7.727 2.947 11.843 1.00 78.94 183 ARG A O 1
ATOM 1461 N N . ALA A 1 184 ? -7.128 3.169 9.690 1.00 78.56 184 ALA A N 1
ATOM 1462 C CA . ALA A 1 184 ? -8.475 2.962 9.174 1.00 78.56 184 ALA A CA 1
ATOM 1463 C C . ALA A 1 184 ? -9.022 1.586 9.565 1.00 78.56 184 ALA A C 1
ATOM 1465 O O . ALA A 1 184 ? -10.075 1.525 10.190 1.00 78.56 184 ALA A O 1
ATOM 1466 N N . THR A 1 185 ? -8.272 0.501 9.333 1.00 79.56 185 THR A N 1
ATOM 1467 C CA . THR A 1 185 ? -8.704 -0.850 9.731 1.00 79.56 185 THR A CA 1
ATOM 1468 C C . THR A 1 185 ? -9.001 -0.944 11.229 1.00 79.56 185 THR A C 1
ATOM 1470 O O . THR A 1 185 ? -10.037 -1.482 11.611 1.00 79.56 185 THR A O 1
ATOM 1473 N N . PHE A 1 186 ? -8.139 -0.382 12.083 1.00 85.38 186 PHE A N 1
ATOM 1474 C CA . PHE A 1 186 ? -8.340 -0.364 13.533 1.00 85.38 186 PHE A CA 1
ATOM 1475 C C . PHE A 1 186 ? -9.647 0.332 13.926 1.00 85.38 186 PHE A C 1
ATOM 1477 O O . PHE A 1 186 ? -10.479 -0.270 14.604 1.00 85.38 186 PHE A O 1
ATOM 1484 N N . TRP A 1 187 ? -9.846 1.575 13.481 1.00 86.44 187 TRP A N 1
ATOM 1485 C CA . TRP A 1 187 ? -11.026 2.358 13.855 1.00 86.44 187 TRP A CA 1
ATOM 1486 C C . TRP A 1 187 ? -12.311 1.789 13.245 1.00 86.44 187 TRP A C 1
ATOM 1488 O O . TRP A 1 187 ? -13.345 1.800 13.906 1.00 86.44 187 TRP A O 1
ATOM 1498 N N . THR A 1 188 ? -12.254 1.211 12.043 1.00 85.88 188 THR A N 1
ATOM 1499 C CA . THR A 1 188 ? -13.394 0.505 11.444 1.00 85.88 188 THR A CA 1
ATOM 1500 C C . THR A 1 188 ? -13.751 -0.765 12.212 1.00 85.88 188 THR A C 1
ATOM 1502 O O . THR A 1 188 ? -14.926 -1.002 12.473 1.00 85.88 188 THR A O 1
ATOM 1505 N N . VAL A 1 189 ? -12.774 -1.586 12.612 1.00 87.12 189 VAL A N 1
ATOM 1506 C CA . VAL A 1 189 ? -13.046 -2.777 13.436 1.00 87.12 189 VAL A CA 1
ATOM 1507 C C . VAL A 1 189 ? -13.645 -2.379 14.781 1.00 87.12 189 VAL A C 1
ATOM 1509 O O . VAL A 1 189 ? -14.586 -3.025 15.238 1.00 87.12 189 VAL A O 1
ATOM 1512 N N . LEU A 1 190 ? -13.128 -1.315 15.392 1.00 88.75 190 LEU A N 1
ATOM 1513 C CA . LEU A 1 190 ? -13.646 -0.781 16.644 1.00 88.75 190 LEU A CA 1
ATOM 1514 C C . LEU A 1 190 ? -15.122 -0.370 16.493 1.00 88.75 190 LEU A C 1
ATOM 1516 O O . LEU A 1 190 ? -15.964 -0.861 17.240 1.00 88.75 190 LEU A O 1
ATOM 1520 N N . ASP A 1 191 ? -15.448 0.441 15.483 1.00 89.25 191 ASP A N 1
ATOM 1521 C CA . ASP A 1 191 ? -16.824 0.857 15.174 1.00 89.25 191 ASP A CA 1
ATOM 1522 C C . ASP A 1 191 ? -17.763 -0.336 14.924 1.00 89.25 191 ASP A C 1
ATOM 1524 O O . ASP A 1 191 ? -18.891 -0.365 15.415 1.00 89.25 191 ASP A O 1
ATOM 1528 N N . LEU A 1 192 ? -17.291 -1.366 14.215 1.00 88.62 192 LEU A N 1
ATOM 1529 C CA . LEU A 1 192 ? -18.063 -2.588 13.971 1.00 88.62 192 LEU A CA 1
ATOM 1530 C C . LEU A 1 192 ? -18.390 -3.350 15.261 1.00 88.62 192 LEU A C 1
ATOM 1532 O O . LEU A 1 192 ? -19.500 -3.862 15.399 1.00 88.62 192 LEU A O 1
ATOM 1536 N N . VAL A 1 193 ? -17.436 -3.457 16.188 1.00 89.69 193 VAL A N 1
ATOM 1537 C CA . VAL A 1 193 ? -17.647 -4.125 17.484 1.00 89.69 193 VAL A CA 1
ATOM 1538 C C . VAL A 1 193 ? -18.623 -3.330 18.352 1.00 89.69 193 VAL A C 1
ATOM 1540 O O . VAL A 1 193 ? -19.544 -3.911 18.925 1.00 89.69 193 VAL A O 1
ATOM 1543 N N . GLU A 1 194 ? -18.488 -2.006 18.363 1.00 89.56 194 GLU A N 1
ATOM 1544 C CA . GLU A 1 194 ? -19.385 -1.096 19.078 1.00 89.56 194 GLU A CA 1
ATOM 1545 C C . GLU A 1 194 ? -20.826 -1.156 18.560 1.00 89.56 194 GLU A C 1
ATOM 1547 O O . GLU A 1 194 ? -21.771 -1.275 19.342 1.00 89.56 194 GLU A O 1
ATOM 1552 N N . LYS A 1 195 ? -21.012 -1.147 17.235 1.00 88.56 195 LYS A N 1
ATOM 1553 C CA . LYS A 1 195 ? -22.334 -1.280 16.597 1.00 88.56 195 LYS A CA 1
ATOM 1554 C C . LYS A 1 195 ? -22.977 -2.645 16.823 1.00 88.56 195 LYS A C 1
ATOM 1556 O O . LYS A 1 195 ? -24.199 -2.743 16.798 1.00 88.56 195 LYS A O 1
ATOM 1561 N N . ALA A 1 196 ? -22.178 -3.679 17.080 1.00 88.75 196 ALA A N 1
ATOM 1562 C CA . ALA A 1 196 ? -22.665 -4.999 17.473 1.00 88.75 196 ALA A CA 1
ATOM 1563 C C . ALA A 1 196 ? -23.085 -5.077 18.957 1.00 88.75 196 ALA A C 1
ATOM 1565 O O . ALA A 1 196 ? -23.455 -6.148 19.427 1.00 88.75 196 ALA A O 1
ATOM 1566 N N . GLY A 1 197 ? -23.042 -3.962 19.698 1.00 85.94 197 GLY A N 1
ATOM 1567 C CA . GLY A 1 197 ? -23.463 -3.892 21.099 1.00 85.94 197 GLY A CA 1
ATOM 1568 C C . GLY A 1 197 ? -22.384 -4.301 22.102 1.00 85.94 197 GLY A C 1
ATOM 1569 O O . GLY A 1 197 ? -22.656 -4.350 23.301 1.00 85.94 197 GLY A O 1
ATOM 1570 N N . HIS A 1 198 ? -21.155 -4.561 21.651 1.00 87.50 198 HIS A N 1
ATOM 1571 C CA . HIS A 1 198 ? -20.035 -4.867 22.535 1.00 87.50 198 HIS A CA 1
ATOM 1572 C C . HIS A 1 198 ? -19.256 -3.594 22.860 1.00 87.50 198 HIS A C 1
ATOM 1574 O O . HIS A 1 198 ? -18.740 -2.926 21.970 1.00 87.50 198 HIS A O 1
ATOM 1580 N N . SER A 1 199 ? -19.129 -3.285 24.150 1.00 85.25 199 SER A N 1
ATOM 1581 C CA . SER A 1 199 ? -18.329 -2.148 24.607 1.00 85.25 199 SER A CA 1
ATOM 1582 C C . SER A 1 199 ? -16.830 -2.428 24.478 1.00 85.25 199 SER A C 1
ATOM 1584 O O . SER A 1 199 ? -16.339 -3.473 24.915 1.00 85.25 199 SER A O 1
ATOM 1586 N N . ILE A 1 200 ? -16.085 -1.445 23.976 1.00 79.00 200 ILE A N 1
ATOM 1587 C CA . ILE A 1 200 ? -14.619 -1.425 23.882 1.00 79.00 200 ILE A CA 1
ATOM 1588 C C . ILE A 1 200 ? -13.922 -1.481 25.246 1.00 79.0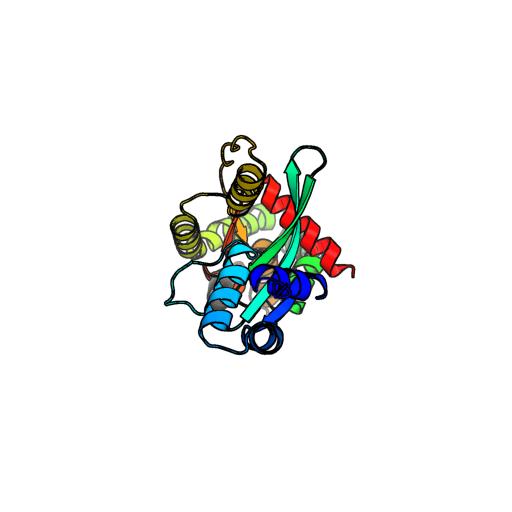0 200 ILE A C 1
ATOM 1590 O O . ILE A 1 200 ? -12.729 -1.770 25.314 1.00 79.00 200 ILE A O 1
ATOM 1594 N N . PHE A 1 201 ? -14.657 -1.247 26.338 1.00 81.12 201 PHE A N 1
ATOM 1595 C CA . PHE A 1 201 ? -14.152 -1.349 27.711 1.00 81.12 201 PHE A CA 1
ATOM 1596 C C . PHE A 1 201 ? -14.445 -2.697 28.374 1.00 81.12 201 PHE A C 1
ATOM 1598 O O . PHE A 1 201 ? -14.009 -2.929 29.499 1.00 81.12 201 PHE A O 1
ATOM 1605 N N . LEU A 1 202 ? -15.164 -3.598 27.699 1.00 85.31 202 LEU A N 1
ATOM 1606 C CA . LEU A 1 202 ? -15.412 -4.950 28.190 1.00 85.31 202 LEU A CA 1
ATOM 1607 C C . LEU A 1 202 ? -14.410 -5.932 27.583 1.00 85.31 202 LEU A C 1
ATOM 1609 O O . LEU A 1 202 ? -14.056 -5.838 26.407 1.00 85.31 202 LEU A O 1
ATOM 1613 N N . ASN A 1 203 ? -13.991 -6.923 28.376 1.00 83.31 203 ASN A N 1
ATOM 1614 C CA . ASN A 1 203 ? -13.041 -7.950 27.938 1.00 83.31 203 ASN A CA 1
ATOM 1615 C C . ASN A 1 203 ? -13.497 -8.653 26.652 1.00 83.31 203 ASN A C 1
ATOM 1617 O O . ASN A 1 203 ? -12.684 -8.883 25.762 1.00 83.31 203 ASN A O 1
ATOM 1621 N N . GLU A 1 204 ? -14.792 -8.940 26.531 1.00 87.31 204 GLU A N 1
ATOM 1622 C CA . GLU A 1 204 ? -15.389 -9.558 25.344 1.00 87.31 204 GLU A CA 1
ATOM 1623 C C . GLU A 1 204 ? -15.218 -8.690 24.090 1.00 87.31 204 GLU A C 1
ATOM 1625 O O . GLU A 1 204 ? -14.753 -9.181 23.060 1.00 87.31 204 GLU A O 1
ATOM 1630 N N . GLY A 1 205 ? -15.503 -7.386 24.190 1.00 85.69 205 GLY A N 1
ATOM 1631 C CA . GLY A 1 205 ? -15.309 -6.436 23.092 1.00 85.69 205 GLY A CA 1
ATOM 1632 C C . GLY A 1 205 ? -13.839 -6.328 22.688 1.00 85.69 205 GLY A C 1
ATOM 1633 O O . GLY A 1 205 ? -13.506 -6.411 21.506 1.00 85.69 205 GLY A O 1
ATOM 1634 N N . VAL A 1 206 ? -12.929 -6.253 23.664 1.00 84.69 206 VAL A N 1
ATOM 1635 C CA . VAL A 1 206 ? -11.478 -6.223 23.414 1.00 84.69 206 VAL A CA 1
ATOM 1636 C C . VAL A 1 206 ? -10.985 -7.506 22.736 1.00 84.69 206 VAL A C 1
ATOM 1638 O O . VAL A 1 206 ? -10.151 -7.439 21.829 1.00 84.69 206 VAL A O 1
ATOM 1641 N N . ILE A 1 207 ? -11.477 -8.676 23.152 1.00 86.50 207 ILE A N 1
ATOM 1642 C CA . ILE A 1 207 ? -11.149 -9.963 22.522 1.00 86.50 207 ILE A CA 1
ATOM 1643 C C . ILE A 1 207 ? -11.642 -9.980 21.073 1.00 86.50 207 ILE A C 1
ATOM 1645 O O . ILE A 1 207 ? -10.877 -10.349 20.180 1.00 86.50 207 ILE A O 1
ATOM 1649 N N . LEU A 1 208 ? -12.869 -9.519 20.820 1.00 87.50 208 LEU A N 1
ATOM 1650 C CA . LEU A 1 208 ? -13.447 -9.485 19.479 1.00 87.50 208 LEU A CA 1
ATOM 1651 C C . LEU A 1 208 ? -12.681 -8.541 18.540 1.00 87.50 208 LEU A C 1
ATOM 1653 O O . LEU A 1 208 ? -12.409 -8.911 17.398 1.00 87.50 208 LEU A O 1
ATOM 1657 N N . ILE A 1 209 ? -12.268 -7.364 19.025 1.00 87.31 209 ILE A N 1
ATOM 1658 C CA . ILE A 1 209 ? -11.415 -6.426 18.275 1.00 87.31 209 ILE A CA 1
ATOM 1659 C C . ILE A 1 209 ? -10.091 -7.100 17.901 1.00 87.31 209 ILE A C 1
ATOM 1661 O O . ILE A 1 209 ? -9.696 -7.086 16.736 1.00 87.31 209 ILE A O 1
ATOM 1665 N N . LYS A 1 210 ? -9.415 -7.730 18.871 1.00 83.69 210 LYS A N 1
ATOM 1666 C CA . LYS A 1 210 ? -8.142 -8.430 18.632 1.00 83.69 210 LYS A CA 1
ATOM 1667 C C . LYS A 1 210 ? -8.292 -9.550 17.608 1.00 83.69 210 LYS A C 1
ATOM 1669 O O . LYS A 1 210 ? -7.442 -9.675 16.732 1.00 83.69 210 LYS A O 1
ATOM 1674 N N . GLN A 1 211 ? -9.352 -10.347 17.714 1.00 85.12 211 GLN A N 1
ATOM 1675 C CA . GLN A 1 211 ? -9.610 -11.450 16.796 1.00 85.12 211 GLN A CA 1
ATOM 1676 C C . GLN A 1 211 ? -9.870 -10.932 15.375 1.00 85.12 211 GLN A C 1
ATOM 1678 O O . GLN A 1 211 ? -9.213 -11.375 14.441 1.00 85.12 211 GLN A O 1
ATOM 1683 N N . LYS A 1 212 ? -10.727 -9.915 15.210 1.00 86.38 212 LYS A N 1
ATOM 1684 C CA . LYS A 1 212 ? -11.007 -9.307 13.898 1.00 86.38 212 LYS A CA 1
ATOM 1685 C C . LYS A 1 212 ? -9.766 -8.698 13.242 1.00 86.38 212 LYS A C 1
ATOM 1687 O O . LYS A 1 212 ? -9.587 -8.862 12.044 1.00 86.38 212 LYS A O 1
ATOM 1692 N N . LEU A 1 213 ? -8.898 -8.030 14.006 1.00 81.94 213 LEU A N 1
ATOM 1693 C CA . LEU A 1 213 ? -7.636 -7.486 13.481 1.00 81.94 213 LEU A CA 1
ATOM 1694 C C . LEU A 1 213 ? -6.618 -8.574 13.123 1.00 81.94 213 LEU A C 1
ATOM 1696 O O . LEU A 1 213 ? -5.825 -8.399 12.198 1.00 81.94 213 LEU A O 1
ATOM 1700 N N . LYS A 1 214 ? -6.623 -9.688 13.861 1.00 79.00 214 LYS A N 1
ATOM 1701 C CA . LYS A 1 214 ? -5.781 -10.852 13.574 1.00 79.00 214 LYS A CA 1
ATOM 1702 C C . LYS A 1 214 ? -6.230 -11.564 12.298 1.00 79.00 214 LYS A C 1
ATOM 1704 O O . LYS A 1 214 ? -5.380 -11.982 11.519 1.00 79.00 214 LYS A O 1
ATOM 1709 N N . ASP A 1 215 ? -7.537 -11.680 12.102 1.00 80.50 215 ASP A N 1
ATOM 1710 C CA . ASP A 1 215 ? -8.135 -12.363 10.956 1.00 80.50 215 ASP A CA 1
ATOM 1711 C C . ASP A 1 215 ? -8.171 -11.480 9.694 1.00 80.50 215 ASP A C 1
ATOM 1713 O O . ASP A 1 215 ? -8.449 -11.985 8.608 1.00 80.50 215 ASP A O 1
ATOM 1717 N N . ASP A 1 216 ? -7.873 -10.177 9.806 1.00 77.75 216 ASP A N 1
ATOM 1718 C CA . ASP A 1 216 ? -7.736 -9.275 8.660 1.00 77.75 216 ASP A CA 1
ATOM 1719 C C . ASP A 1 216 ? -6.332 -9.406 8.025 1.00 77.75 216 ASP A C 1
ATOM 1721 O O . ASP A 1 216 ? -5.339 -8.923 8.595 1.00 77.75 216 ASP A O 1
ATOM 1725 N N . PRO A 1 217 ? -6.216 -10.019 6.828 1.00 72.19 217 PRO A N 1
ATOM 1726 C CA . PRO A 1 217 ? -4.925 -10.219 6.178 1.00 72.19 217 PRO A CA 1
ATOM 1727 C C . PRO A 1 217 ? -4.251 -8.891 5.802 1.00 72.19 217 PRO A C 1
ATOM 1729 O O . PRO A 1 217 ? -3.027 -8.814 5.792 1.00 72.19 217 PRO A O 1
ATOM 1732 N N . PHE A 1 218 ? -5.007 -7.815 5.561 1.00 72.31 218 PHE A N 1
ATOM 1733 C CA . PHE A 1 218 ? -4.464 -6.515 5.155 1.00 72.31 218 PHE A CA 1
ATOM 1734 C C . PHE A 1 218 ? -3.880 -5.717 6.329 1.00 72.31 218 PHE A C 1
ATOM 1736 O O . PHE A 1 218 ? -3.070 -4.812 6.117 1.00 72.31 218 PHE A O 1
ATOM 1743 N N . HIS A 1 219 ? -4.255 -6.053 7.567 1.00 72.50 219 HIS A N 1
ATOM 1744 C CA . HIS A 1 219 ? -3.711 -5.418 8.768 1.00 72.50 219 HIS A CA 1
ATOM 1745 C C . HIS A 1 219 ? -2.350 -6.000 9.185 1.00 72.50 219 HIS A C 1
ATOM 1747 O O . HIS A 1 219 ? -1.477 -5.255 9.646 1.00 72.50 219 HIS A O 1
ATOM 1753 N N . SER A 1 220 ? -2.175 -7.320 9.052 1.00 65.38 220 SER A N 1
ATOM 1754 C CA . SER A 1 220 ? -1.148 -8.059 9.804 1.00 65.38 220 SER A CA 1
ATOM 1755 C C . SER A 1 220 ? -0.120 -8.811 8.949 1.00 65.38 220 SER A C 1
ATOM 1757 O O . SER A 1 220 ? 0.940 -9.156 9.474 1.00 65.38 220 SER A O 1
ATOM 1759 N N . ASP A 1 221 ? -0.395 -9.063 7.668 1.00 73.12 221 ASP A N 1
ATOM 1760 C CA . ASP A 1 221 ? 0.468 -9.875 6.799 1.00 73.12 221 ASP A CA 1
ATOM 1761 C C . ASP A 1 221 ? 1.618 -9.047 6.191 1.00 73.12 221 ASP A C 1
ATOM 1763 O O . ASP A 1 221 ? 1.407 -7.972 5.617 1.00 73.12 221 ASP A O 1
ATOM 1767 N N . GLU A 1 222 ? 2.855 -9.545 6.304 1.00 72.38 222 GLU A N 1
ATOM 1768 C CA . GLU A 1 222 ? 4.064 -8.895 5.788 1.00 72.38 222 GLU A CA 1
ATOM 1769 C C . GLU A 1 222 ? 4.041 -8.635 4.280 1.00 72.38 222 GLU A C 1
ATOM 1771 O O . GLU A 1 222 ? 4.766 -7.762 3.787 1.00 72.38 222 GLU A O 1
ATOM 1776 N N . GLN A 1 223 ? 3.232 -9.386 3.534 1.00 70.56 223 GLN A N 1
ATOM 1777 C CA . GLN A 1 223 ? 3.151 -9.258 2.088 1.00 70.56 223 GLN A CA 1
ATOM 1778 C C . GLN A 1 223 ? 2.549 -7.900 1.677 1.00 70.56 223 GLN A C 1
ATOM 1780 O O . GLN A 1 223 ? 2.914 -7.353 0.638 1.00 70.56 223 GLN A O 1
ATOM 1785 N N . PHE A 1 224 ? 1.714 -7.292 2.528 1.00 72.62 224 PHE A N 1
ATOM 1786 C CA . PHE A 1 224 ? 1.116 -5.967 2.305 1.00 72.62 224 PHE A CA 1
ATOM 1787 C C . PHE A 1 224 ? 1.883 -4.825 2.986 1.00 72.62 224 PHE A C 1
ATOM 1789 O O . PHE A 1 224 ? 1.376 -3.706 3.097 1.00 72.62 224 PHE A O 1
ATOM 1796 N N . ILE A 1 225 ? 3.104 -5.096 3.453 1.00 76.25 225 ILE A N 1
ATOM 1797 C CA . ILE A 1 225 ? 3.987 -4.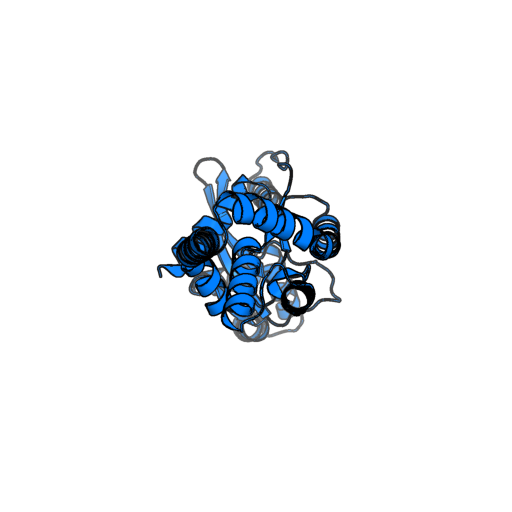110 4.076 1.00 76.25 225 ILE A CA 1
ATOM 1798 C C . ILE A 1 225 ? 5.156 -3.854 3.136 1.00 76.25 225 ILE A C 1
ATOM 1800 O O . ILE A 1 225 ? 5.840 -4.789 2.718 1.00 76.25 225 ILE A O 1
ATOM 1804 N N . ILE A 1 226 ? 5.433 -2.586 2.847 1.00 77.56 226 ILE A N 1
ATOM 1805 C CA . ILE A 1 226 ? 6.603 -2.157 2.082 1.00 77.56 226 ILE A CA 1
ATOM 1806 C C . ILE A 1 226 ? 7.464 -1.211 2.915 1.00 77.56 226 ILE A C 1
ATOM 1808 O O . ILE A 1 226 ? 6.971 -0.340 3.626 1.00 77.56 226 ILE A O 1
ATOM 1812 N N . THR A 1 227 ? 8.779 -1.372 2.844 1.00 83.56 227 THR A N 1
ATOM 1813 C CA . THR A 1 227 ? 9.710 -0.488 3.546 1.00 83.56 227 THR A CA 1
ATOM 1814 C C . THR A 1 227 ? 9.961 0.774 2.713 1.00 83.56 227 THR A C 1
ATOM 1816 O O . THR A 1 227 ? 10.621 0.715 1.671 1.00 83.56 227 THR A O 1
ATOM 1819 N N . LEU A 1 228 ? 9.453 1.931 3.159 1.00 85.06 228 LEU A N 1
ATOM 1820 C CA . LEU A 1 228 ? 9.621 3.234 2.495 1.00 85.06 228 LEU A CA 1
ATOM 1821 C C . LEU A 1 228 ? 10.164 4.291 3.462 1.00 85.06 228 LEU A C 1
ATOM 1823 O O . LEU A 1 228 ? 9.946 4.213 4.666 1.00 85.06 228 LEU A O 1
ATOM 1827 N N . CYS A 1 229 ? 10.879 5.296 2.954 1.00 88.19 229 CYS A N 1
ATOM 1828 C CA . CYS A 1 229 ? 11.151 6.503 3.740 1.00 88.19 229 CYS A CA 1
ATOM 1829 C C . CYS A 1 229 ? 9.899 7.395 3.795 1.00 88.19 229 CYS A C 1
ATOM 1831 O O . CYS A 1 229 ? 8.971 7.214 3.005 1.00 88.19 229 CYS A O 1
ATOM 1833 N N . SER A 1 230 ? 9.877 8.370 4.708 1.00 85.88 230 SER A N 1
ATOM 1834 C CA . SER A 1 230 ? 8.731 9.275 4.903 1.00 85.88 230 SER A CA 1
ATOM 1835 C C . SER A 1 230 ? 8.297 9.984 3.616 1.00 85.88 230 SER A C 1
ATOM 1837 O O . SER A 1 230 ? 7.111 10.023 3.308 1.00 85.88 230 SER A O 1
ATOM 1839 N N . GLU A 1 231 ? 9.253 10.481 2.833 1.00 88.00 231 GLU A N 1
ATOM 1840 C CA . GLU A 1 231 ? 9.010 11.154 1.552 1.00 88.00 231 GLU A CA 1
ATOM 1841 C C . GLU A 1 231 ? 8.299 10.238 0.543 1.00 88.00 231 GLU A C 1
ATOM 1843 O O . GLU A 1 231 ? 7.251 10.580 -0.002 1.00 88.00 231 GLU A O 1
ATOM 1848 N N . HIS A 1 232 ? 8.824 9.029 0.347 1.00 87.06 232 HIS A N 1
ATOM 1849 C CA . HIS A 1 232 ? 8.250 8.051 -0.574 1.00 87.06 232 HIS A CA 1
ATOM 1850 C C . HIS A 1 232 ? 6.915 7.476 -0.087 1.00 87.06 232 HIS A C 1
ATOM 1852 O O . HIS A 1 232 ? 6.076 7.100 -0.903 1.00 87.06 232 HIS A O 1
ATOM 1858 N N . ASN A 1 233 ? 6.692 7.433 1.228 1.00 84.69 233 ASN A N 1
ATOM 1859 C CA . ASN A 1 233 ? 5.391 7.097 1.792 1.00 84.69 233 ASN A CA 1
ATOM 1860 C C . ASN A 1 233 ? 4.342 8.170 1.460 1.00 84.69 233 ASN A C 1
ATOM 1862 O O . ASN A 1 233 ? 3.231 7.836 1.058 1.00 84.69 233 ASN A O 1
ATOM 1866 N N . SER A 1 234 ? 4.699 9.453 1.566 1.00 84.44 234 SER A N 1
ATOM 1867 C CA . SER A 1 234 ? 3.819 10.553 1.155 1.00 84.44 234 SER A CA 1
ATOM 1868 C C . SER A 1 234 ? 3.498 10.497 -0.339 1.00 84.44 234 SER A C 1
ATOM 1870 O O . SER A 1 234 ? 2.334 10.639 -0.710 1.00 84.44 234 SER A O 1
ATOM 1872 N N . LEU A 1 235 ? 4.494 10.207 -1.187 1.00 85.06 235 LEU A N 1
ATOM 1873 C CA . LEU A 1 235 ? 4.296 10.015 -2.629 1.00 85.06 235 LEU A CA 1
ATOM 1874 C C . LEU A 1 235 ? 3.312 8.873 -2.929 1.00 85.06 235 LEU A C 1
ATOM 1876 O O . LEU A 1 235 ? 2.443 9.013 -3.793 1.00 85.06 235 LEU A O 1
ATOM 1880 N N . LEU A 1 236 ? 3.427 7.757 -2.202 1.00 81.62 236 LEU A N 1
ATOM 1881 C CA . LEU A 1 236 ? 2.506 6.628 -2.311 1.00 81.62 236 LEU A CA 1
ATOM 1882 C C . LEU A 1 236 ? 1.075 7.026 -1.957 1.00 81.62 236 LEU A C 1
ATOM 1884 O O . LEU A 1 236 ? 0.165 6.800 -2.751 1.00 81.62 236 LEU A O 1
ATOM 1888 N N . ILE A 1 237 ? 0.880 7.653 -0.796 1.00 79.38 237 ILE A N 1
ATOM 1889 C CA . ILE A 1 237 ? -0.442 8.091 -0.332 1.00 79.38 237 ILE A CA 1
ATOM 1890 C C . ILE A 1 237 ? -1.066 9.084 -1.320 1.00 79.38 237 ILE A C 1
ATOM 1892 O O . ILE A 1 237 ? -2.257 8.992 -1.614 1.00 79.38 237 ILE A O 1
ATOM 1896 N N . GLN A 1 238 ? -0.275 10.014 -1.857 1.00 83.00 238 GLN A N 1
ATOM 1897 C CA . GLN A 1 238 ? -0.743 10.957 -2.866 1.00 83.00 238 GLN A CA 1
ATOM 1898 C C . GLN A 1 238 ? -1.184 10.238 -4.147 1.00 83.00 238 GLN A C 1
ATOM 1900 O O . GLN A 1 238 ? -2.307 10.443 -4.600 1.00 83.00 238 GLN A O 1
ATOM 1905 N N . SER A 1 239 ? -0.346 9.345 -4.678 1.00 80.44 239 SER A N 1
ATOM 1906 C CA . SER A 1 239 ? -0.654 8.610 -5.913 1.00 80.44 239 SER A CA 1
ATOM 1907 C C . SER A 1 239 ? -1.897 7.731 -5.758 1.00 80.44 239 SER A C 1
ATOM 1909 O O . SER A 1 239 ? -2.697 7.615 -6.684 1.00 80.44 239 SER A O 1
ATOM 1911 N N . LEU A 1 240 ? -2.101 7.144 -4.574 1.00 78.00 240 LEU A N 1
ATOM 1912 C CA . LEU A 1 240 ? -3.308 6.394 -4.229 1.00 78.00 240 LEU A CA 1
ATOM 1913 C C . LEU A 1 240 ? -4.565 7.273 -4.274 1.00 78.00 240 LEU A C 1
ATOM 1915 O O . LEU A 1 240 ? -5.554 6.891 -4.895 1.00 78.00 240 LEU A O 1
ATOM 1919 N N . ARG A 1 241 ? -4.519 8.464 -3.666 1.00 78.44 241 ARG A N 1
ATOM 1920 C CA . ARG A 1 241 ? -5.639 9.421 -3.665 1.00 78.44 241 ARG A CA 1
ATOM 1921 C C . ARG A 1 241 ? -5.982 9.917 -5.066 1.00 78.44 241 ARG A C 1
ATOM 1923 O O . ARG A 1 241 ? -7.152 9.930 -5.426 1.00 78.44 241 ARG A O 1
ATOM 1930 N N . GLU A 1 242 ? -4.975 10.282 -5.854 1.00 79.50 242 GLU A N 1
ATOM 1931 C CA . GLU A 1 242 ? -5.158 10.712 -7.246 1.00 79.50 242 GLU A CA 1
ATOM 1932 C C . GLU A 1 242 ? -5.765 9.588 -8.092 1.00 79.50 242 GLU A C 1
ATOM 1934 O O . GLU A 1 242 ? -6.720 9.808 -8.829 1.00 79.50 242 GLU A O 1
ATOM 1939 N N . SER A 1 243 ? -5.276 8.359 -7.914 1.00 74.56 243 SER A N 1
ATOM 1940 C CA . SER A 1 243 ? -5.798 7.178 -8.609 1.00 74.56 243 SER A CA 1
ATOM 1941 C C . SER A 1 243 ? -7.240 6.835 -8.224 1.00 74.56 243 SER A C 1
ATOM 1943 O O . SER A 1 243 ? -7.949 6.223 -9.017 1.00 74.56 243 SER A O 1
ATOM 1945 N N . ALA A 1 244 ? -7.673 7.180 -7.010 1.00 71.50 244 ALA A N 1
ATOM 1946 C CA . ALA A 1 244 ? -9.041 6.968 -6.540 1.00 71.50 244 ALA A CA 1
ATOM 1947 C C . ALA A 1 244 ? -10.036 8.021 -7.048 1.00 71.50 244 ALA A C 1
ATOM 1949 O O . ALA A 1 244 ? -11.238 7.765 -7.029 1.00 71.50 244 ALA A O 1
ATOM 1950 N N . ALA A 1 245 ? -9.549 9.184 -7.485 1.00 67.75 245 ALA A N 1
ATOM 1951 C CA . ALA A 1 245 ? -10.366 10.247 -8.065 1.00 67.75 245 ALA A CA 1
ATOM 1952 C C . ALA A 1 245 ? -10.645 10.055 -9.572 1.00 67.75 245 ALA A C 1
ATOM 1954 O O . ALA A 1 245 ? -11.461 10.790 -10.128 1.00 67.75 245 ALA A O 1
ATOM 1955 N N . LEU A 1 246 ? -9.962 9.095 -10.212 1.00 60.62 246 LEU A N 1
ATOM 1956 C CA . LEU A 1 246 ? -10.115 8.688 -11.616 1.00 60.62 246 LEU A CA 1
ATOM 1957 C C . LEU A 1 246 ? -11.057 7.481 -11.753 1.00 60.62 246 LEU A C 1
ATOM 1959 O O . LEU A 1 246 ? -11.808 7.464 -12.751 1.00 60.62 246 LEU A O 1
#

Radius of gyration: 20.67 Å; chains: 1; bounding box: 49×38×70 Å